Protein AF-A0A2Z6SHU8-F1 (afdb_monomer_lite)

InterPro domains:
  IPR013761 Sterile alpha motif/pointed domain superfamily [G3DSA:1.10.150.50] (12-87)

Radius of gyration: 37.32 Å; chains: 1; bounding box: 118×50×95 Å

Structure (mmCIF, N/CA/C/O backbone):
data_AF-A0A2Z6SHU8-F1
#
_entry.id   AF-A0A2Z6SHU8-F1
#
loop_
_atom_site.group_PDB
_atom_site.id
_atom_site.type_symbol
_atom_site.label_atom_id
_atom_site.label_alt_id
_atom_site.label_comp_id
_atom_site.label_asym_id
_atom_site.label_entity_id
_atom_site.label_seq_id
_atom_site.pdbx_PDB_ins_code
_atom_site.Cartn_x
_atom_site.Cartn_y
_atom_site.Cartn_z
_atom_site.occupancy
_atom_site.B_iso_or_equiv
_atom_site.auth_seq_id
_atom_site.auth_comp_id
_atom_site.auth_asym_id
_atom_site.auth_atom_id
_atom_site.pdbx_PDB_model_num
ATOM 1 N N . MET A 1 1 ? -12.910 5.662 3.546 1.00 36.19 1 MET A N 1
ATOM 2 C CA . MET A 1 1 ? -12.758 4.527 2.612 1.00 36.19 1 MET A CA 1
ATOM 3 C C . MET A 1 1 ? -11.746 4.951 1.569 1.00 36.19 1 MET A C 1
ATOM 5 O O . MET A 1 1 ? -12.052 5.799 0.744 1.00 36.19 1 MET A O 1
ATOM 9 N N . SER A 1 2 ? -10.512 4.484 1.727 1.00 37.41 2 SER A N 1
ATOM 10 C CA . SER A 1 2 ? -9.363 4.847 0.898 1.00 37.41 2 SER A CA 1
ATOM 11 C C . SER A 1 2 ? -9.415 4.115 -0.440 1.00 37.41 2 SER A C 1
ATOM 13 O O . SER A 1 2 ? -9.614 2.905 -0.457 1.00 37.41 2 SER A O 1
ATOM 15 N N . THR A 1 3 ? -9.160 4.815 -1.542 1.00 33.06 3 THR A N 1
ATOM 16 C CA . THR A 1 3 ? -8.805 4.199 -2.829 1.00 33.06 3 THR A CA 1
ATOM 17 C C . THR A 1 3 ? -7.395 4.638 -3.203 1.00 33.06 3 THR A C 1
ATOM 19 O O . THR A 1 3 ? -7.194 5.483 -4.071 1.00 33.06 3 THR A O 1
ATOM 22 N N . SER A 1 4 ? -6.408 4.080 -2.502 1.00 31.94 4 SER A N 1
ATOM 23 C CA . SER A 1 4 ? -5.019 4.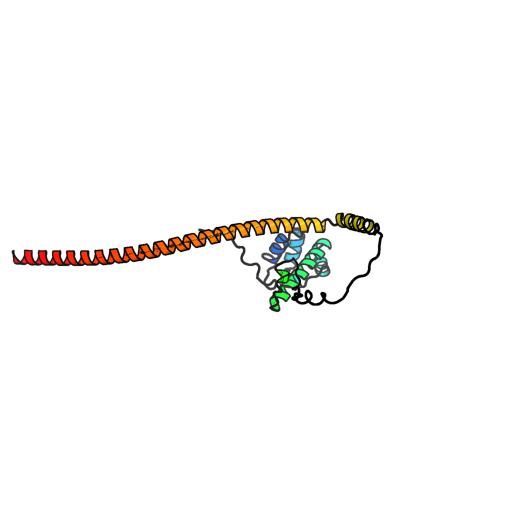083 -2.961 1.00 31.94 4 SER A CA 1
ATOM 24 C C . SER A 1 4 ? -4.845 2.879 -3.878 1.00 31.94 4 SER A C 1
ATOM 26 O O . SER A 1 4 ? -4.519 1.782 -3.430 1.00 31.94 4 SER A O 1
ATOM 28 N N . THR A 1 5 ? -5.135 3.068 -5.162 1.00 36.88 5 THR A N 1
ATOM 29 C CA . THR A 1 5 ? -4.920 2.053 -6.194 1.00 36.88 5 THR A CA 1
ATOM 30 C C . THR A 1 5 ? -3.415 1.909 -6.449 1.00 36.88 5 THR A C 1
ATOM 32 O O . THR A 1 5 ? -2.801 2.695 -7.159 1.00 36.88 5 THR A O 1
ATOM 35 N N . THR A 1 6 ? -2.837 0.895 -5.805 1.00 38.62 6 THR A N 1
ATOM 36 C CA . THR A 1 6 ? -1.894 -0.060 -6.410 1.00 38.62 6 THR A CA 1
ATOM 37 C C . THR A 1 6 ? -0.566 0.486 -6.962 1.00 38.62 6 THR A C 1
ATOM 39 O O . THR A 1 6 ? -0.274 0.366 -8.145 1.00 38.62 6 THR A O 1
ATOM 42 N N . PHE A 1 7 ? 0.338 0.923 -6.078 1.00 32.22 7 PHE A N 1
ATOM 43 C CA . PHE A 1 7 ? 1.789 0.788 -6.313 1.00 32.22 7 PHE A CA 1
ATOM 44 C C . PHE A 1 7 ? 2.287 -0.491 -5.622 1.00 32.22 7 PHE A C 1
ATOM 46 O O . PHE A 1 7 ? 3.056 -0.470 -4.665 1.00 32.22 7 PHE A O 1
ATOM 53 N N . SER A 1 8 ? 1.738 -1.641 -6.003 1.00 38.59 8 SER A N 1
ATOM 54 C CA . SER A 1 8 ? 2.077 -2.930 -5.392 1.00 38.59 8 SER A CA 1
ATOM 55 C C . SER A 1 8 ? 1.966 -4.025 -6.436 1.00 38.59 8 SER A C 1
ATOM 57 O O . SER A 1 8 ? 0.919 -4.640 -6.571 1.00 38.59 8 SER A O 1
ATOM 59 N N . ASN A 1 9 ? 3.038 -4.177 -7.221 1.00 41.22 9 ASN A N 1
ATOM 60 C CA . ASN A 1 9 ? 3.551 -5.444 -7.770 1.00 41.22 9 ASN A CA 1
ATOM 61 C C . ASN A 1 9 ? 4.648 -5.184 -8.823 1.00 41.22 9 ASN A C 1
ATOM 63 O O . ASN A 1 9 ? 4.530 -5.582 -9.974 1.00 41.22 9 ASN A O 1
ATOM 67 N N . ARG A 1 10 ? 5.757 -4.526 -8.449 1.00 43.81 10 ARG A N 1
ATOM 68 C CA . ARG A 1 10 ? 6.964 -4.456 -9.310 1.00 43.81 10 ARG A CA 1
ATOM 69 C C . ARG A 1 10 ? 8.030 -5.508 -8.974 1.00 43.81 10 ARG A C 1
ATOM 71 O O . ARG A 1 10 ? 9.171 -5.375 -9.408 1.00 43.81 10 ARG A O 1
ATOM 78 N N . SER A 1 11 ? 7.687 -6.544 -8.207 1.00 47.16 11 SER A N 1
ATOM 79 C CA . SER A 1 11 ? 8.634 -7.584 -7.776 1.00 47.16 11 SER A CA 1
ATOM 80 C C . SER A 1 11 ? 8.314 -8.986 -8.297 1.00 47.16 11 SER A C 1
ATOM 82 O O . SER A 1 11 ? 8.747 -9.966 -7.694 1.00 47.16 11 SER A O 1
ATOM 84 N N . THR A 1 12 ? 7.569 -9.127 -9.392 1.00 52.19 12 THR A N 1
ATOM 85 C CA . THR A 1 12 ? 7.524 -10.415 -10.089 1.00 52.19 12 THR A CA 1
ATOM 86 C C . THR A 1 12 ? 8.767 -10.506 -10.967 1.00 52.19 12 THR A C 1
ATOM 88 O O . THR A 1 12 ? 9.044 -9.620 -11.776 1.00 52.19 12 THR A O 1
ATOM 91 N N . LEU A 1 13 ? 9.581 -11.541 -10.751 1.00 60.84 13 LEU A N 1
ATOM 92 C CA . LEU A 1 13 ? 10.734 -11.847 -11.598 1.00 60.84 13 LEU A CA 1
ATOM 93 C C . LEU A 1 13 ? 10.288 -11.839 -13.067 1.00 60.84 13 LEU A C 1
ATOM 95 O O . LEU A 1 13 ? 9.235 -12.396 -13.374 1.00 60.84 13 LEU A O 1
ATOM 99 N N . ALA A 1 14 ? 11.100 -11.279 -13.971 1.00 61.56 14 ALA A N 1
ATOM 100 C CA . ALA A 1 14 ? 10.790 -11.230 -15.409 1.00 61.56 14 ALA A CA 1
ATOM 101 C C . ALA A 1 14 ? 10.440 -12.606 -16.015 1.00 61.56 14 ALA A C 1
ATOM 103 O O . ALA A 1 14 ? 9.783 -12.684 -17.046 1.00 61.56 14 ALA A O 1
ATOM 104 N N . LYS A 1 15 ? 10.846 -13.691 -15.340 1.00 65.56 15 LYS A N 1
ATOM 105 C CA . LYS A 1 15 ? 10.507 -15.085 -15.653 1.00 65.56 15 LYS A CA 1
ATOM 106 C C . LYS A 1 15 ? 9.002 -15.379 -15.692 1.00 65.56 15 LYS A C 1
ATOM 108 O O . LYS A 1 15 ? 8.614 -16.335 -16.344 1.00 65.56 15 LYS A O 1
ATOM 113 N N . ASN A 1 16 ? 8.174 -14.585 -15.013 1.00 75.06 16 ASN A N 1
ATOM 114 C CA . ASN A 1 16 ? 6.731 -14.827 -14.903 1.00 75.06 16 ASN A CA 1
ATOM 115 C C . ASN A 1 16 ? 5.897 -13.816 -15.702 1.00 75.06 16 ASN A C 1
ATOM 117 O O . ASN A 1 16 ? 4.696 -13.703 -15.473 1.00 75.06 16 ASN A O 1
ATOM 121 N N . TRP A 1 17 ? 6.534 -13.014 -16.554 1.00 83.25 17 TRP A N 1
ATOM 122 C CA . TRP A 1 17 ? 5.847 -11.970 -17.304 1.00 83.25 17 TRP A CA 1
ATOM 123 C C . TRP A 1 17 ? 5.254 -12.539 -18.583 1.00 83.25 17 TRP A C 1
ATOM 125 O O . TRP A 1 17 ? 5.970 -13.113 -19.403 1.00 83.25 17 TRP A O 1
ATOM 135 N N . ASP A 1 18 ? 3.958 -12.329 -18.760 1.00 84.75 18 ASP A N 1
ATOM 136 C CA . ASP A 1 18 ? 3.253 -12.570 -20.007 1.00 84.75 18 ASP A CA 1
ATOM 137 C C . ASP A 1 18 ? 3.549 -11.467 -21.046 1.00 84.75 18 ASP A C 1
ATOM 139 O O . ASP A 1 18 ? 3.934 -10.339 -20.722 1.00 84.75 18 ASP A O 1
ATOM 143 N N . THR A 1 19 ? 3.384 -11.799 -22.327 1.00 83.19 19 THR A N 1
ATOM 144 C CA . THR A 1 19 ? 3.650 -10.869 -23.434 1.00 83.19 19 THR A CA 1
ATOM 145 C C . THR A 1 19 ? 2.706 -9.668 -23.420 1.00 83.19 19 THR A C 1
ATOM 147 O O . THR A 1 19 ? 3.147 -8.532 -23.594 1.00 83.19 19 THR A O 1
ATOM 150 N N . ASP A 1 20 ? 1.409 -9.911 -23.233 1.00 76.75 20 ASP A N 1
ATOM 151 C CA . ASP A 1 20 ? 0.358 -8.944 -23.549 1.00 76.75 20 ASP A CA 1
ATOM 152 C C . ASP A 1 20 ? 0.051 -7.968 -22.408 1.00 76.75 20 ASP A C 1
ATOM 154 O O . ASP A 1 20 ? -0.151 -6.780 -22.679 1.00 76.75 20 ASP A O 1
ATOM 158 N N . GLU A 1 21 ? 0.021 -8.437 -21.156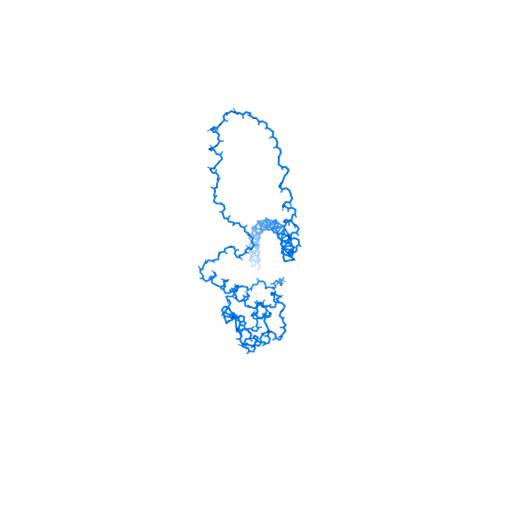 1.00 79.44 21 GLU A N 1
ATOM 159 C CA . GLU A 1 21 ? -0.365 -7.613 -20.007 1.00 79.44 21 GLU A CA 1
ATOM 160 C C . GLU A 1 21 ? 0.834 -7.012 -19.274 1.00 79.44 21 GLU A C 1
ATOM 162 O O . GLU A 1 21 ? 0.786 -5.845 -18.893 1.00 79.44 21 GLU A O 1
ATOM 167 N N . THR A 1 22 ? 1.925 -7.749 -19.067 1.00 85.06 22 THR A N 1
ATOM 168 C CA . THR A 1 22 ? 3.036 -7.251 -18.235 1.00 85.06 22 THR A CA 1
ATOM 169 C C . THR A 1 22 ? 4.198 -6.706 -19.051 1.00 85.06 22 THR A C 1
ATOM 171 O O . THR A 1 22 ? 4.613 -5.568 -18.815 1.00 85.06 22 THR A O 1
ATOM 174 N N . LEU A 1 23 ? 4.704 -7.452 -20.041 1.00 88.69 23 LEU A N 1
ATOM 175 C CA . LEU A 1 23 ? 5.866 -7.013 -20.820 1.00 88.69 23 LEU A CA 1
ATOM 176 C C . LEU A 1 23 ? 5.561 -5.759 -21.652 1.00 88.69 23 LEU A C 1
ATOM 178 O O . LEU A 1 23 ? 6.321 -4.792 -21.602 1.00 88.69 23 LEU A O 1
ATOM 182 N N . ILE A 1 24 ? 4.455 -5.745 -22.403 1.00 90.25 24 ILE A N 1
ATOM 183 C CA . ILE A 1 24 ? 4.100 -4.589 -23.241 1.00 90.25 24 ILE A CA 1
ATOM 184 C C . ILE A 1 24 ? 3.813 -3.349 -22.393 1.00 90.25 24 ILE A C 1
ATOM 186 O O . ILE A 1 24 ? 4.299 -2.271 -22.734 1.00 90.25 24 ILE A O 1
ATOM 190 N N . ASN A 1 25 ? 3.084 -3.484 -21.281 1.00 88.12 25 ASN A N 1
ATOM 191 C CA . ASN A 1 25 ? 2.818 -2.348 -20.395 1.00 88.12 25 ASN A CA 1
ATOM 192 C C . ASN A 1 25 ? 4.118 -1.795 -19.794 1.00 88.12 25 ASN A C 1
ATOM 194 O O . ASN A 1 25 ? 4.342 -0.589 -19.844 1.00 88.12 25 ASN A O 1
ATOM 198 N N . PHE A 1 26 ? 5.036 -2.666 -19.360 1.00 87.25 26 PHE A N 1
ATOM 199 C CA . PHE A 1 26 ? 6.363 -2.247 -18.907 1.00 87.25 26 PHE A CA 1
ATOM 200 C C . PHE A 1 26 ? 7.132 -1.462 -19.983 1.00 87.25 26 PHE A C 1
ATOM 202 O O . PHE A 1 26 ? 7.716 -0.420 -19.693 1.00 87.25 26 PHE A O 1
ATOM 209 N N . LEU A 1 27 ? 7.127 -1.931 -21.234 1.00 88.81 27 LEU A N 1
ATOM 210 C CA . LEU A 1 27 ? 7.818 -1.248 -22.333 1.00 88.81 27 LEU A CA 1
ATOM 211 C C . LEU A 1 27 ? 7.166 0.094 -22.705 1.00 88.81 27 LEU A C 1
ATOM 213 O O . LEU A 1 27 ? 7.883 1.022 -23.085 1.00 88.81 27 LEU A O 1
ATOM 217 N N . ARG A 1 28 ? 5.837 0.219 -22.574 1.00 88.06 28 ARG A N 1
ATOM 218 C CA . ARG A 1 28 ? 5.118 1.494 -22.741 1.00 88.06 28 ARG A CA 1
ATOM 219 C C . ARG A 1 28 ? 5.494 2.492 -21.649 1.00 88.06 28 ARG A C 1
ATOM 221 O O . ARG A 1 28 ? 5.805 3.634 -21.974 1.00 88.06 28 ARG A O 1
ATOM 228 N N . ASP A 1 29 ? 5.560 2.045 -20.396 1.00 85.19 29 ASP A N 1
ATOM 229 C CA . ASP A 1 29 ? 5.936 2.885 -19.250 1.00 85.19 29 ASP A CA 1
ATOM 230 C C . ASP A 1 29 ? 7.368 3.432 -19.359 1.00 85.19 29 ASP A C 1
ATOM 232 O O . ASP A 1 29 ? 7.657 4.530 -18.887 1.00 85.19 29 ASP A O 1
ATOM 236 N N . LEU A 1 30 ? 8.275 2.690 -20.007 1.00 80.62 30 LEU A N 1
ATOM 237 C CA . LEU A 1 30 ? 9.645 3.145 -20.273 1.00 80.62 30 LEU A CA 1
ATOM 238 C C . LEU A 1 30 ? 9.742 4.231 -21.356 1.00 80.62 30 LEU A C 1
ATOM 240 O O . LEU A 1 30 ? 10.815 4.805 -21.537 1.00 80.62 30 LEU A O 1
ATOM 244 N N . ASN A 1 31 ? 8.660 4.492 -22.096 1.00 81.69 31 ASN A N 1
ATOM 245 C CA . ASN A 1 31 ? 8.572 5.519 -23.133 1.00 81.69 31 ASN A CA 1
ATOM 246 C C . ASN A 1 31 ? 9.733 5.490 -24.154 1.00 81.69 31 ASN A C 1
ATOM 248 O O . ASN A 1 31 ? 10.282 6.514 -24.558 1.00 81.69 31 ASN A O 1
ATOM 252 N N . ILE A 1 32 ? 10.127 4.292 -24.598 1.00 84.56 32 ILE A N 1
ATOM 253 C CA . ILE A 1 32 ? 11.271 4.078 -25.505 1.00 84.56 32 ILE A CA 1
ATOM 254 C C . ILE A 1 32 ? 10.978 4.408 -26.986 1.00 84.56 32 ILE A C 1
ATOM 256 O O . ILE A 1 32 ? 11.781 4.079 -27.865 1.00 84.56 32 ILE A O 1
ATOM 260 N N . ASN A 1 33 ? 9.881 5.116 -27.279 1.00 87.00 33 ASN A N 1
ATOM 261 C CA . ASN A 1 33 ? 9.405 5.460 -28.626 1.00 87.00 33 ASN A CA 1
ATOM 262 C C . ASN A 1 33 ? 9.310 4.229 -29.544 1.00 87.00 33 ASN A C 1
ATOM 264 O O . ASN A 1 33 ? 9.965 4.189 -30.589 1.00 87.00 33 ASN A O 1
ATOM 268 N N . LEU A 1 34 ? 8.562 3.219 -29.098 1.00 89.69 34 LEU A N 1
ATOM 269 C CA . LEU A 1 34 ? 8.097 2.111 -29.934 1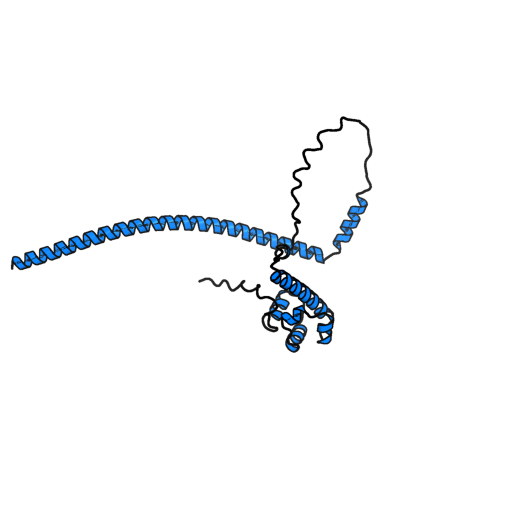.00 89.69 34 LEU A CA 1
ATOM 270 C C . LEU A 1 34 ? 6.694 2.432 -30.435 1.00 89.69 34 LEU A C 1
ATOM 272 O O . LEU A 1 34 ? 5.898 3.015 -29.692 1.00 89.69 34 LEU A O 1
ATOM 276 N N . ASP A 1 35 ? 6.406 2.061 -31.675 1.00 91.06 35 ASP A N 1
ATOM 277 C CA . ASP A 1 35 ? 5.070 2.210 -32.239 1.00 91.06 35 ASP A CA 1
ATOM 278 C C . ASP A 1 35 ? 4.210 0.953 -32.016 1.00 91.06 35 ASP A C 1
ATOM 280 O O . ASP A 1 35 ? 4.639 -0.054 -31.447 1.00 91.06 35 ASP A O 1
ATOM 284 N N . GLU A 1 36 ? 2.941 1.021 -32.417 1.00 92.31 36 GLU A N 1
ATOM 285 C CA . GLU A 1 36 ? 2.022 -0.107 -32.254 1.00 92.31 36 GLU A CA 1
ATOM 286 C C . GLU A 1 36 ? 2.414 -1.310 -33.123 1.00 92.31 36 GLU A C 1
ATOM 288 O O . GLU A 1 36 ? 2.154 -2.452 -32.745 1.00 92.31 36 GLU A O 1
ATOM 293 N N . ASP A 1 37 ? 3.050 -1.082 -34.272 1.00 93.25 37 ASP A N 1
ATOM 294 C CA . ASP A 1 37 ? 3.466 -2.163 -35.162 1.00 93.25 37 ASP A CA 1
ATOM 295 C C . ASP A 1 37 ? 4.658 -2.932 -34.573 1.00 93.25 37 ASP A C 1
ATOM 297 O O . ASP A 1 37 ? 4.676 -4.165 -34.635 1.00 93.25 37 ASP A O 1
ATOM 301 N N . ASP A 1 38 ? 5.579 -2.243 -33.893 1.00 94.00 38 ASP A N 1
ATOM 302 C CA . ASP A 1 38 ? 6.641 -2.863 -33.097 1.00 94.00 38 ASP A CA 1
ATOM 303 C C . ASP A 1 38 ? 6.051 -3.786 -32.013 1.00 94.00 38 ASP A C 1
ATOM 305 O O . ASP A 1 38 ? 6.494 -4.928 -31.848 1.00 94.00 38 ASP A O 1
ATOM 309 N N . PHE A 1 39 ? 5.009 -3.339 -31.299 1.00 93.38 39 PHE A N 1
ATOM 310 C CA . PHE A 1 39 ? 4.335 -4.172 -30.297 1.00 93.38 39 PHE A CA 1
ATOM 311 C C . PHE A 1 39 ? 3.594 -5.360 -30.920 1.00 93.38 39 PHE A C 1
ATOM 313 O O . PHE A 1 39 ? 3.613 -6.451 -30.346 1.00 93.38 39 PHE A O 1
ATOM 320 N N . LYS A 1 40 ? 2.987 -5.205 -32.105 1.00 93.69 40 LYS A N 1
ATOM 321 C CA . LYS A 1 40 ? 2.356 -6.327 -32.823 1.00 93.69 40 LYS A CA 1
ATOM 322 C C . LYS A 1 40 ? 3.353 -7.432 -33.156 1.00 93.69 40 LYS A C 1
ATOM 324 O O . LYS A 1 40 ? 2.976 -8.599 -33.081 1.00 93.69 40 LYS A O 1
ATOM 329 N N . ILE A 1 41 ? 4.603 -7.095 -33.487 1.00 94.44 41 ILE A N 1
ATOM 330 C CA . ILE A 1 41 ? 5.658 -8.094 -33.731 1.00 94.44 41 ILE A CA 1
ATOM 331 C C . ILE A 1 41 ? 5.906 -8.919 -32.462 1.00 94.44 41 ILE A C 1
ATOM 333 O O . ILE A 1 41 ? 5.909 -10.147 -32.527 1.00 94.44 41 ILE A O 1
ATOM 337 N N . LEU A 1 42 ? 6.012 -8.268 -31.298 1.00 93.56 42 LEU A N 1
ATOM 338 C CA . LEU A 1 42 ? 6.210 -8.965 -30.020 1.00 93.56 42 LEU A CA 1
ATOM 339 C C . LEU A 1 42 ? 5.052 -9.916 -29.684 1.00 93.56 42 LEU A C 1
ATOM 341 O O . LEU A 1 42 ? 5.291 -11.043 -29.248 1.00 93.56 42 LEU A O 1
ATOM 345 N N . ARG A 1 43 ? 3.805 -9.490 -29.934 1.00 94.06 43 ARG A N 1
ATOM 346 C CA . ARG A 1 43 ? 2.608 -10.330 -29.741 1.00 94.06 43 ARG A CA 1
ATOM 347 C C . ARG A 1 43 ? 2.564 -11.501 -30.716 1.00 94.06 43 ARG A C 1
ATOM 349 O O . ARG A 1 43 ? 2.240 -12.621 -30.327 1.00 94.06 43 ARG A O 1
ATOM 356 N N . LYS A 1 44 ? 2.899 -11.250 -31.984 1.00 94.69 44 LYS A N 1
ATOM 357 C CA . LYS A 1 44 ? 2.891 -12.257 -33.050 1.00 94.69 44 LYS A CA 1
ATOM 358 C C . LYS A 1 44 ? 3.874 -13.389 -32.759 1.00 94.69 44 LYS A C 1
ATOM 360 O O . LYS A 1 44 ? 3.498 -14.552 -32.869 1.00 94.69 44 LYS A O 1
ATOM 365 N N . GLU A 1 45 ? 5.088 -13.042 -32.341 1.00 93.75 45 GLU A N 1
ATOM 366 C CA . GLU A 1 45 ? 6.123 -14.011 -31.968 1.00 93.75 45 GLU A CA 1
ATOM 367 C C . GLU A 1 45 ? 5.952 -14.550 -30.534 1.00 93.75 45 GLU A C 1
ATOM 369 O O . GLU A 1 45 ? 6.740 -15.385 -30.095 1.00 93.75 45 GLU A O 1
ATOM 374 N N . LYS A 1 46 ? 4.911 -14.106 -29.807 1.00 92.81 46 LYS A N 1
ATOM 375 C CA . LYS A 1 46 ? 4.594 -14.496 -28.420 1.00 92.81 46 LYS A CA 1
ATOM 376 C C . LYS A 1 46 ? 5.808 -14.398 -27.491 1.00 92.81 46 LYS A C 1
ATOM 378 O O . LYS A 1 46 ? 6.121 -15.324 -26.745 1.00 92.81 46 LYS A O 1
ATOM 383 N N . ILE A 1 47 ? 6.514 -13.271 -27.571 1.00 92.38 47 ILE A N 1
ATOM 384 C CA . ILE A 1 47 ? 7.723 -13.030 -26.780 1.00 92.38 47 ILE A CA 1
ATOM 385 C C . ILE A 1 47 ? 7.305 -12.709 -25.346 1.00 92.38 47 ILE A C 1
ATOM 387 O O . ILE A 1 47 ? 6.819 -11.616 -25.063 1.00 92.38 47 ILE A O 1
ATOM 391 N N . ASP A 1 48 ? 7.442 -13.668 -24.437 1.00 90.00 48 ASP A N 1
ATOM 392 C CA . ASP A 1 48 ? 7.231 -13.458 -23.001 1.00 90.00 48 ASP A CA 1
ATOM 393 C C . ASP A 1 48 ? 8.449 -12.767 -22.349 1.00 90.00 48 ASP A C 1
ATOM 395 O O . ASP A 1 48 ? 9.488 -12.563 -22.988 1.00 90.00 48 ASP A O 1
ATOM 399 N N . GLY A 1 49 ? 8.348 -12.369 -21.075 1.00 87.25 49 GLY A N 1
ATOM 400 C CA . GLY A 1 49 ? 9.453 -11.662 -20.412 1.00 87.25 49 GLY A CA 1
ATOM 401 C C . GLY A 1 49 ? 10.708 -12.514 -20.196 1.00 87.25 49 GLY A C 1
ATOM 402 O O . GLY A 1 49 ? 11.814 -11.966 -20.101 1.00 87.25 49 GLY A O 1
ATOM 403 N N . GLN A 1 50 ? 10.574 -13.843 -20.175 1.00 85.44 50 GLN A N 1
ATOM 404 C CA . GLN A 1 50 ? 11.713 -14.749 -20.084 1.00 85.44 50 GLN A CA 1
ATOM 405 C C . GLN A 1 50 ? 12.472 -14.785 -21.414 1.00 85.44 50 GLN A C 1
ATOM 407 O O . GLN A 1 50 ? 13.678 -14.522 -21.434 1.00 85.44 50 GLN A O 1
ATOM 412 N N . ILE A 1 51 ? 11.767 -15.037 -22.520 1.00 90.00 51 ILE A N 1
ATOM 413 C CA . ILE A 1 51 ? 12.304 -15.035 -23.883 1.00 90.00 51 ILE A CA 1
ATOM 414 C C . ILE A 1 51 ? 12.910 -13.669 -24.186 1.00 90.00 51 ILE A C 1
ATOM 416 O O . ILE A 1 51 ? 14.046 -13.600 -24.659 1.00 90.00 51 ILE A O 1
ATOM 420 N N . PHE A 1 52 ? 12.203 -12.587 -23.840 1.00 92.12 52 PHE A N 1
ATOM 421 C CA . PHE A 1 52 ? 12.658 -11.212 -24.032 1.00 92.12 52 PHE A CA 1
ATOM 422 C C . PHE A 1 52 ? 14.058 -10.977 -23.453 1.00 92.12 52 PHE A C 1
ATOM 424 O O . PHE A 1 52 ? 14.898 -10.368 -24.111 1.00 92.12 52 PHE A O 1
ATOM 431 N N . SER A 1 53 ? 14.349 -11.513 -22.263 1.00 88.56 53 SER A N 1
ATOM 432 C CA . SER A 1 53 ? 15.656 -11.352 -21.610 1.00 88.56 53 SER A CA 1
ATOM 433 C C . SER A 1 53 ? 16.829 -11.988 -22.383 1.00 88.56 53 SER A C 1
ATOM 435 O O . SER A 1 53 ? 17.977 -11.558 -22.237 1.00 88.56 53 SER A O 1
ATOM 437 N N . ASP A 1 54 ? 16.549 -12.974 -23.240 1.00 89.12 54 ASP A N 1
ATOM 438 C CA . ASP A 1 54 ? 17.520 -13.683 -24.083 1.00 89.12 54 ASP A CA 1
ATOM 439 C C . ASP A 1 54 ? 17.478 -13.250 -25.562 1.00 89.12 54 ASP A C 1
ATOM 441 O O . ASP A 1 54 ? 18.176 -13.821 -26.421 1.00 89.12 54 ASP A O 1
ATOM 445 N N . MET A 1 55 ? 16.670 -12.236 -25.880 1.00 92.38 55 MET A N 1
ATOM 446 C CA . MET A 1 55 ? 16.622 -11.642 -27.209 1.00 92.38 55 MET A CA 1
ATOM 447 C C . MET A 1 55 ? 17.840 -10.758 -27.477 1.00 92.38 55 MET A C 1
ATOM 449 O O . MET A 1 55 ? 18.450 -10.175 -26.582 1.00 92.38 55 MET A O 1
ATOM 453 N N . THR A 1 56 ? 18.203 -10.673 -28.754 1.00 94.75 56 THR A N 1
ATOM 454 C CA . THR A 1 56 ? 19.277 -9.812 -29.256 1.00 94.75 56 THR A CA 1
ATOM 455 C C . THR A 1 56 ? 18.752 -8.974 -30.408 1.00 94.75 56 THR A C 1
ATOM 457 O O . THR A 1 56 ? 17.750 -9.339 -31.028 1.00 94.75 56 THR A O 1
ATOM 460 N N . GLU A 1 57 ? 19.446 -7.886 -30.743 1.00 95.31 57 GLU A N 1
ATOM 461 C CA . GLU A 1 57 ? 19.068 -7.002 -31.859 1.00 95.31 57 GLU A CA 1
ATOM 462 C C . GLU A 1 57 ? 18.835 -7.807 -33.150 1.00 95.31 57 GLU A C 1
ATOM 464 O O . GLU A 1 57 ? 17.826 -7.644 -33.830 1.00 95.31 57 GLU A O 1
ATOM 469 N N . LYS A 1 58 ? 19.722 -8.771 -33.433 1.00 96.00 58 LYS A N 1
ATOM 470 C CA . LYS A 1 58 ? 19.635 -9.633 -34.620 1.00 96.00 58 LYS A CA 1
ATOM 471 C C . LYS A 1 58 ? 18.386 -10.514 -34.643 1.00 96.00 58 LYS A C 1
ATOM 473 O O . LYS A 1 58 ? 17.858 -10.764 -35.722 1.00 96.00 58 LYS A O 1
ATOM 478 N N . LYS A 1 59 ? 17.939 -11.014 -33.485 1.00 95.81 59 LYS A N 1
ATOM 479 C CA . LYS A 1 59 ? 16.718 -11.830 -33.400 1.00 95.81 59 LYS A CA 1
ATOM 480 C C . LYS A 1 59 ? 15.490 -10.961 -33.664 1.00 95.81 59 LYS A C 1
ATOM 482 O O . LYS A 1 59 ? 14.740 -11.279 -34.571 1.00 95.81 59 LYS A O 1
ATOM 487 N N . PHE A 1 60 ? 15.391 -9.804 -33.007 1.00 95.94 60 PHE A N 1
ATOM 488 C CA . PHE A 1 60 ? 14.309 -8.848 -33.268 1.00 95.94 60 PHE A CA 1
ATOM 489 C C . PHE A 1 60 ? 14.239 -8.436 -34.744 1.00 95.94 60 PHE A C 1
ATOM 491 O O . PHE A 1 60 ? 13.160 -8.379 -35.327 1.00 95.94 60 PHE A O 1
ATOM 498 N N . MET A 1 61 ? 15.388 -8.205 -35.382 1.00 95.50 61 MET A N 1
ATOM 499 C CA . MET A 1 61 ? 15.426 -7.907 -36.815 1.00 95.50 61 MET A CA 1
ATOM 500 C C . MET A 1 61 ? 14.941 -9.067 -37.688 1.00 95.50 61 MET A C 1
ATOM 502 O O . MET A 1 61 ? 14.252 -8.837 -38.680 1.00 95.50 61 MET A O 1
ATOM 506 N N . LYS A 1 62 ? 15.284 -10.310 -37.331 1.00 95.56 62 LYS A N 1
ATOM 507 C CA . LYS A 1 62 ? 14.801 -11.506 -38.035 1.00 95.56 62 LYS A CA 1
ATOM 508 C C . LYS A 1 62 ? 13.277 -11.625 -37.959 1.00 95.56 62 LYS A C 1
ATOM 510 O O . LYS A 1 62 ? 12.661 -12.060 -38.928 1.00 95.56 62 LYS A O 1
ATOM 515 N N . ASP A 1 63 ? 12.699 -11.168 -36.856 1.00 93.69 63 ASP A N 1
ATOM 516 C CA . ASP A 1 63 ? 11.256 -11.167 -36.610 1.00 93.69 63 ASP A CA 1
ATOM 517 C C . ASP A 1 63 ? 10.531 -10.007 -37.331 1.00 93.69 63 ASP A C 1
ATOM 519 O O . ASP A 1 63 ? 9.312 -9.864 -37.247 1.00 93.69 63 ASP A O 1
ATOM 523 N N . GLY A 1 64 ? 11.270 -9.188 -38.092 1.00 93.12 64 GLY A N 1
ATOM 524 C CA . GLY A 1 64 ? 10.737 -8.097 -38.911 1.00 93.12 64 GLY A CA 1
ATOM 525 C C . GLY A 1 64 ? 10.841 -6.714 -38.270 1.00 93.12 64 GLY A C 1
ATOM 526 O O . GLY A 1 64 ? 10.325 -5.746 -38.828 1.00 93.12 64 GLY A O 1
ATOM 527 N N . MET A 1 65 ? 11.514 -6.592 -37.123 1.00 94.88 65 MET A N 1
ATOM 528 C CA . MET A 1 65 ? 11.685 -5.311 -36.445 1.00 94.88 65 MET A CA 1
ATOM 529 C C . MET A 1 65 ? 12.775 -4.460 -37.109 1.00 94.88 65 MET A C 1
ATOM 531 O O . MET A 1 65 ? 13.826 -4.952 -37.529 1.00 94.88 65 MET A O 1
ATOM 535 N N . LYS A 1 66 ? 12.555 -3.145 -37.182 1.00 95.19 66 LYS A N 1
ATOM 536 C CA . LYS A 1 66 ? 13.575 -2.216 -37.685 1.00 95.19 66 LYS A CA 1
ATOM 537 C C . LYS A 1 66 ? 14.749 -2.128 -36.708 1.00 95.19 66 LYS A C 1
ATOM 539 O O . LYS A 1 66 ? 14.585 -2.270 -35.498 1.00 95.19 66 LYS A O 1
ATOM 544 N N . GLN A 1 67 ? 15.930 -1.807 -37.234 1.00 94.44 67 GLN A N 1
ATOM 545 C CA . GLN A 1 67 ? 17.173 -1.751 -36.457 1.00 94.44 67 GLN A CA 1
ATOM 546 C C . GLN A 1 67 ? 17.081 -0.830 -35.222 1.00 94.44 67 GLN A C 1
ATOM 548 O O . GLN A 1 67 ? 17.543 -1.186 -34.142 1.00 94.44 67 GLN A O 1
ATOM 553 N N . GLY A 1 68 ? 16.451 0.343 -35.355 1.00 93.81 68 GLY A N 1
ATOM 554 C CA . GLY A 1 68 ? 16.295 1.302 -34.254 1.00 93.81 68 GLY A CA 1
ATOM 555 C C . GLY A 1 68 ? 15.522 0.731 -33.054 1.00 93.81 68 GLY A C 1
ATOM 556 O O . GLY A 1 68 ? 16.095 0.644 -31.964 1.00 93.81 68 GLY A O 1
ATOM 557 N N . PRO A 1 69 ? 14.249 0.326 -33.232 1.00 94.62 69 PRO A N 1
ATOM 558 C CA . PRO A 1 69 ? 13.470 -0.384 -32.215 1.00 94.62 69 PRO A CA 1
ATOM 559 C C . PRO A 1 69 ? 14.185 -1.620 -31.647 1.00 94.62 69 PRO A C 1
ATOM 561 O O . PRO A 1 69 ? 14.299 -1.754 -30.427 1.00 94.62 69 PRO A O 1
ATOM 564 N N . ALA A 1 70 ? 14.771 -2.455 -32.512 1.00 95.94 70 ALA A N 1
ATOM 565 C CA . ALA A 1 70 ? 15.484 -3.670 -32.113 1.00 95.94 70 ALA A CA 1
ATOM 566 C C . ALA A 1 70 ? 16.666 -3.385 -31.166 1.00 95.94 70 ALA A C 1
ATOM 568 O O . ALA A 1 70 ? 16.828 -4.054 -30.143 1.00 95.94 70 ALA A O 1
ATOM 569 N N . MET A 1 71 ? 17.467 -2.358 -31.462 1.00 94.25 71 MET A N 1
ATOM 570 C CA . MET A 1 71 ? 18.610 -1.969 -30.632 1.00 94.25 71 MET A CA 1
ATOM 571 C C . MET A 1 71 ? 18.170 -1.411 -29.270 1.00 94.25 71 MET A C 1
ATOM 573 O O . MET A 1 71 ? 18.825 -1.651 -28.252 1.00 94.25 71 MET A O 1
ATOM 577 N N . LYS A 1 72 ? 17.050 -0.677 -29.216 1.00 94.06 72 LYS A N 1
ATOM 578 C CA . LYS A 1 72 ? 16.482 -0.191 -27.947 1.00 94.06 72 LYS A CA 1
ATOM 579 C C . LYS A 1 72 ? 15.972 -1.342 -27.085 1.00 94.06 72 LYS A C 1
ATOM 581 O O . LYS A 1 72 ? 16.286 -1.379 -25.895 1.00 94.06 72 LYS A O 1
ATOM 586 N N . LEU A 1 73 ? 15.237 -2.284 -27.676 1.00 94.25 73 LEU A N 1
ATOM 587 C CA . LEU A 1 73 ? 14.733 -3.459 -26.966 1.00 94.25 73 LEU A CA 1
ATOM 588 C C . LEU A 1 73 ? 15.865 -4.336 -26.434 1.00 94.25 73 LEU A C 1
ATOM 590 O O . LEU A 1 73 ? 15.805 -4.755 -25.282 1.00 94.25 73 LEU A O 1
ATOM 594 N N . GLU A 1 74 ? 16.932 -4.549 -27.210 1.00 94.25 74 GLU A N 1
ATOM 595 C CA . GLU A 1 74 ? 18.091 -5.312 -26.735 1.00 94.25 74 GLU A CA 1
ATOM 596 C C . GLU A 1 74 ? 18.737 -4.668 -25.496 1.00 94.25 74 GLU A C 1
ATOM 598 O O . GLU A 1 74 ? 19.097 -5.367 -24.543 1.00 94.25 74 GLU A O 1
ATOM 603 N N . LYS A 1 75 ? 18.865 -3.334 -25.469 1.00 91.06 75 LYS A N 1
ATOM 604 C CA . LYS A 1 75 ? 19.377 -2.628 -24.283 1.00 91.06 75 LYS A CA 1
ATOM 605 C C . LYS A 1 75 ? 18.506 -2.904 -23.057 1.00 91.06 75 LYS A C 1
ATOM 607 O O . LYS A 1 75 ? 19.047 -3.209 -21.995 1.00 91.06 75 LYS A O 1
ATOM 612 N N . GLN A 1 76 ? 17.182 -2.860 -23.211 1.00 88.75 76 GLN A N 1
ATOM 613 C CA . GLN A 1 76 ? 16.256 -3.148 -22.112 1.00 88.75 76 GLN A CA 1
ATOM 614 C C . GLN A 1 76 ? 16.309 -4.614 -21.672 1.00 88.75 76 GLN A C 1
ATOM 616 O O . GLN A 1 76 ? 16.357 -4.885 -20.473 1.00 88.75 76 GLN A O 1
ATOM 621 N N . ALA A 1 77 ? 16.394 -5.558 -22.611 1.00 90.06 77 ALA A N 1
ATOM 622 C CA . ALA A 1 77 ? 16.554 -6.981 -22.316 1.00 90.06 77 ALA A CA 1
ATOM 623 C C . ALA A 1 77 ? 17.814 -7.255 -21.479 1.00 90.06 77 ALA A C 1
ATOM 625 O O . ALA A 1 77 ? 17.756 -7.968 -20.474 1.00 90.06 77 ALA A O 1
ATOM 626 N N . LYS A 1 78 ? 18.944 -6.626 -21.836 1.00 89.25 78 LYS A N 1
ATOM 627 C CA . LYS A 1 78 ? 20.207 -6.725 -21.084 1.00 89.25 78 LYS A CA 1
ATOM 628 C C . LYS A 1 78 ? 20.072 -6.184 -19.658 1.00 89.25 78 LYS A C 1
ATOM 630 O O . LYS A 1 78 ? 20.496 -6.858 -18.720 1.00 89.25 78 LYS A O 1
ATOM 635 N N . ILE A 1 79 ? 19.454 -5.013 -19.485 1.00 85.00 79 ILE A N 1
ATOM 636 C CA . ILE A 1 79 ? 19.215 -4.409 -18.161 1.00 85.00 79 ILE A CA 1
ATOM 637 C C . ILE A 1 79 ? 18.317 -5.314 -17.309 1.00 85.00 79 ILE A C 1
ATOM 639 O O . ILE A 1 79 ? 18.625 -5.590 -16.147 1.00 85.00 79 ILE A O 1
ATOM 643 N N . LEU A 1 80 ? 17.227 -5.818 -17.891 1.00 83.56 80 LEU A N 1
ATOM 644 C CA . LEU A 1 80 ? 16.281 -6.698 -17.210 1.00 83.56 80 LEU A CA 1
ATOM 645 C C . LEU A 1 80 ? 16.949 -8.003 -16.757 1.00 83.56 80 LEU A C 1
ATOM 647 O O . LEU A 1 80 ? 16.756 -8.438 -15.622 1.00 83.56 80 LEU A O 1
ATOM 651 N N . LYS A 1 81 ? 17.779 -8.594 -17.623 1.00 83.88 81 LYS A N 1
ATOM 652 C CA . LYS A 1 81 ? 18.543 -9.815 -17.346 1.00 83.88 81 LYS A CA 1
ATOM 653 C C . LYS A 1 81 ? 19.574 -9.637 -16.236 1.00 83.88 81 LYS A C 1
ATOM 655 O O . LYS A 1 81 ? 19.775 -10.546 -15.432 1.00 83.88 81 LYS A O 1
ATOM 660 N N . GLU A 1 82 ? 20.231 -8.485 -16.175 1.00 80.88 82 GLU A N 1
ATOM 661 C CA . GLU A 1 82 ? 21.167 -8.197 -15.088 1.00 80.88 82 GLU A CA 1
ATOM 662 C C . GLU A 1 82 ? 20.423 -8.033 -13.756 1.00 80.88 82 GLU A C 1
ATOM 664 O O . GLU A 1 82 ? 20.810 -8.612 -12.737 1.00 80.88 82 GLU A O 1
ATOM 669 N N . ARG A 1 83 ? 19.276 -7.343 -13.781 1.00 72.69 83 ARG A N 1
ATOM 670 C CA . ARG A 1 83 ? 18.437 -7.122 -12.598 1.00 72.69 83 ARG A CA 1
ATOM 671 C C . ARG A 1 83 ? 17.886 -8.422 -12.006 1.00 72.69 83 ARG A C 1
ATOM 673 O O . ARG A 1 83 ? 17.862 -8.575 -10.784 1.00 72.69 83 ARG A O 1
ATOM 680 N N . THR A 1 84 ? 17.467 -9.372 -12.842 1.00 71.50 84 THR A N 1
ATOM 681 C CA . THR A 1 84 ? 16.980 -10.679 -12.368 1.00 71.50 84 THR A CA 1
ATOM 682 C C . THR A 1 84 ? 18.103 -11.534 -11.778 1.00 71.50 84 THR A C 1
ATOM 684 O O . THR A 1 84 ? 17.920 -12.122 -10.713 1.00 71.50 84 THR A O 1
ATOM 687 N N . ARG A 1 85 ? 19.299 -11.531 -12.382 1.00 68.38 85 ARG A N 1
ATOM 688 C CA . ARG A 1 85 ? 20.482 -12.237 -11.849 1.00 68.38 85 ARG A CA 1
ATOM 689 C C . ARG A 1 85 ? 20.955 -11.694 -10.500 1.00 68.38 85 ARG A C 1
ATOM 691 O O . ARG A 1 85 ? 21.394 -12.480 -9.660 1.00 68.38 85 ARG A O 1
ATOM 698 N N . ALA A 1 86 ? 20.890 -10.379 -10.294 1.00 60.78 86 ALA A N 1
ATOM 699 C CA . ALA A 1 86 ? 21.221 -9.758 -9.011 1.00 60.78 86 ALA A CA 1
ATOM 700 C C . ALA A 1 86 ? 20.238 -10.195 -7.907 1.00 60.78 86 ALA A C 1
ATOM 702 O O . ALA A 1 86 ? 20.657 -10.580 -6.814 1.00 60.78 86 ALA A O 1
ATOM 703 N N . CYS A 1 87 ? 18.939 -10.235 -8.229 1.00 55.22 87 CYS A N 1
ATOM 704 C CA . CYS A 1 87 ? 17.886 -10.688 -7.318 1.00 55.22 87 CYS A CA 1
ATOM 705 C C . CYS A 1 87 ? 18.045 -12.171 -6.923 1.00 55.22 87 CYS A C 1
ATOM 707 O O . CYS A 1 87 ? 17.937 -12.509 -5.746 1.00 55.22 87 CYS A O 1
ATOM 709 N N . GLU A 1 88 ? 18.384 -13.046 -7.877 1.00 58.59 88 GLU A N 1
ATOM 710 C CA . GLU A 1 88 ? 18.549 -14.493 -7.645 1.00 58.59 88 GLU A CA 1
ATOM 711 C C . GLU A 1 88 ? 19.768 -14.853 -6.789 1.00 58.59 88 GLU A C 1
ATOM 713 O O . GLU A 1 88 ? 19.747 -15.841 -6.060 1.00 58.59 88 GLU A O 1
ATOM 718 N N . LYS A 1 89 ? 20.837 -14.053 -6.842 1.00 56.97 89 LYS A N 1
ATOM 719 C CA . LYS A 1 89 ? 22.073 -14.319 -6.090 1.00 56.97 89 LYS A CA 1
ATOM 720 C C . LYS A 1 89 ? 22.021 -13.837 -4.636 1.00 56.97 89 LYS A C 1
ATOM 722 O O . LYS A 1 89 ? 23.061 -13.817 -3.982 1.00 56.97 89 LYS A O 1
ATOM 727 N N . GLY A 1 90 ? 20.864 -13.371 -4.148 1.00 52.41 90 GLY A N 1
ATOM 728 C CA . GLY A 1 90 ? 20.732 -12.723 -2.834 1.00 52.41 90 GLY A CA 1
ATOM 729 C C . GLY A 1 90 ? 21.557 -11.435 -2.698 1.00 52.41 90 GLY A C 1
ATOM 730 O O . GLY A 1 90 ? 21.594 -10.823 -1.634 1.00 52.41 90 GLY A O 1
ATOM 731 N N . LYS A 1 91 ? 22.211 -11.001 -3.782 1.00 48.00 91 LYS A N 1
ATOM 732 C CA . LYS A 1 91 ? 22.965 -9.759 -3.878 1.00 48.00 91 LYS A CA 1
ATOM 733 C C . LYS A 1 91 ? 22.017 -8.693 -4.391 1.00 48.00 91 LYS A C 1
ATOM 735 O O . LYS A 1 91 ? 22.096 -8.261 -5.538 1.00 48.00 91 LYS A O 1
ATOM 740 N N . ILE A 1 92 ? 21.124 -8.243 -3.517 1.00 51.50 92 ILE A N 1
ATOM 741 C CA . ILE A 1 92 ? 20.573 -6.903 -3.678 1.00 51.50 92 ILE A CA 1
ATOM 742 C C . ILE A 1 92 ? 21.738 -5.967 -3.350 1.00 51.50 92 ILE A C 1
ATOM 744 O O . ILE A 1 92 ? 21.902 -5.518 -2.219 1.00 51.50 92 ILE A O 1
ATOM 748 N N . GLU A 1 93 ? 22.628 -5.748 -4.321 1.00 42.78 93 GLU A N 1
ATOM 749 C CA . GLU A 1 93 ? 23.536 -4.616 -4.257 1.00 42.78 93 GLU A CA 1
ATOM 750 C C . GLU A 1 93 ? 22.639 -3.383 -4.197 1.00 42.78 93 GLU A C 1
ATOM 752 O O . GLU A 1 93 ? 22.043 -2.969 -5.193 1.00 42.78 93 GLU A O 1
ATOM 757 N N . TYR A 1 94 ? 22.526 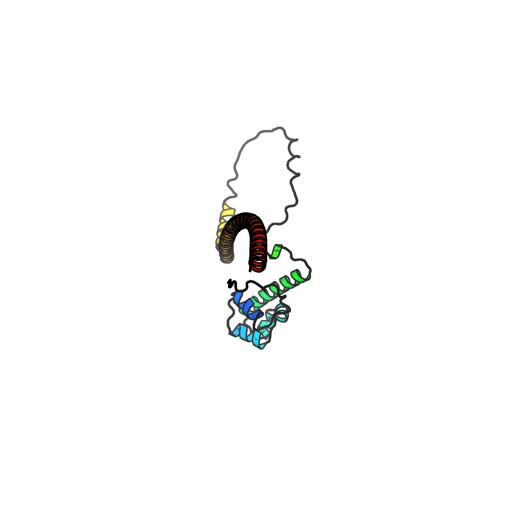-2.821 -2.991 1.00 49.56 94 TYR A N 1
ATOM 758 C CA . TYR A 1 94 ? 21.851 -1.561 -2.675 1.00 49.56 94 TYR A CA 1
ATOM 759 C C . TYR A 1 94 ? 22.200 -0.432 -3.663 1.00 49.56 94 TYR A C 1
ATOM 761 O O . TYR A 1 94 ? 21.433 0.513 -3.820 1.00 49.56 94 TYR A O 1
ATOM 769 N N . PHE A 1 95 ? 23.319 -0.579 -4.377 1.00 40.09 95 PHE A N 1
ATOM 770 C CA . PHE A 1 95 ? 23.783 0.244 -5.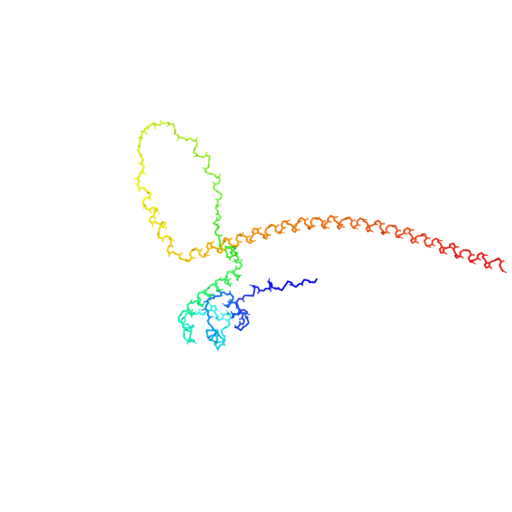484 1.00 40.09 95 PHE A CA 1
ATOM 771 C C . PHE A 1 95 ? 22.767 0.428 -6.630 1.00 40.09 95 PHE A C 1
ATOM 773 O O . PHE A 1 95 ? 22.748 1.484 -7.247 1.00 40.09 95 PHE A O 1
ATOM 780 N N . TRP A 1 96 ? 21.887 -0.544 -6.910 1.00 41.31 96 TRP A N 1
ATOM 781 C CA . TRP A 1 96 ? 20.901 -0.435 -8.005 1.00 41.31 96 TRP A CA 1
ATOM 782 C C . TRP A 1 96 ? 19.538 0.127 -7.582 1.00 41.31 96 TRP A C 1
ATOM 784 O O . TRP A 1 96 ? 18.708 0.431 -8.437 1.00 41.31 96 TRP A O 1
ATOM 794 N N . LEU A 1 97 ? 19.288 0.275 -6.277 1.00 50.50 97 LEU A N 1
ATOM 795 C CA . LEU A 1 97 ? 18.095 0.964 -5.764 1.00 50.50 97 LEU A CA 1
ATOM 796 C C . LEU A 1 97 ? 18.271 2.491 -5.760 1.00 50.50 97 LEU A C 1
ATOM 798 O O . LEU A 1 97 ? 17.286 3.215 -5.645 1.00 50.50 97 LEU A O 1
ATOM 802 N N . PHE A 1 98 ? 19.506 2.969 -5.943 1.00 40.53 98 PHE A N 1
ATOM 803 C CA . PHE A 1 98 ? 19.862 4.382 -6.005 1.00 40.53 98 PHE A CA 1
ATOM 804 C C . PHE A 1 98 ? 20.969 4.598 -7.050 1.00 40.53 98 PHE A C 1
ATOM 806 O O . PHE A 1 98 ? 22.133 4.336 -6.751 1.00 40.53 98 PHE A O 1
ATOM 813 N N . PRO A 1 99 ? 20.678 5.108 -8.260 1.00 43.31 99 PRO A N 1
ATOM 814 C CA . PRO A 1 99 ? 21.721 5.538 -9.183 1.00 43.31 99 PRO A CA 1
ATOM 815 C C . PRO A 1 99 ? 22.311 6.871 -8.692 1.00 43.31 99 PRO A C 1
ATOM 817 O O . PRO A 1 99 ? 21.992 7.920 -9.230 1.00 43.31 99 PRO A O 1
ATOM 820 N N . CYS A 1 100 ? 23.119 6.851 -7.627 1.00 34.59 100 CYS A N 1
ATOM 821 C CA . CYS A 1 100 ? 24.023 7.935 -7.220 1.00 34.59 100 CYS A CA 1
ATOM 822 C C . CYS A 1 100 ? 25.057 7.390 -6.226 1.00 34.59 100 CYS A C 1
ATOM 824 O O . CYS A 1 100 ? 24.720 6.768 -5.221 1.00 34.59 100 CYS A O 1
ATOM 826 N N . GLY A 1 101 ? 26.332 7.603 -6.545 1.00 48.78 101 GLY A N 1
ATOM 827 C CA . GLY A 1 101 ? 27.450 6.974 -5.863 1.00 48.78 101 GLY A CA 1
ATOM 828 C C . GLY A 1 101 ? 27.689 7.444 -4.431 1.00 48.78 101 GLY A C 1
ATOM 829 O O . GLY A 1 101 ? 27.587 8.622 -4.123 1.00 48.78 101 GLY A O 1
ATOM 830 N N . HIS A 1 102 ? 28.164 6.509 -3.616 1.00 35.97 102 HIS A N 1
ATOM 831 C CA . HIS A 1 102 ? 29.365 6.678 -2.807 1.00 35.97 102 HIS A CA 1
ATOM 832 C C . HIS A 1 102 ? 30.011 5.299 -2.633 1.00 35.97 102 HIS A C 1
ATOM 834 O O . HIS A 1 102 ? 29.363 4.336 -2.233 1.00 35.97 102 HIS A O 1
ATOM 840 N N . LYS A 1 103 ? 31.303 5.194 -2.963 1.00 47.97 103 LYS A N 1
ATOM 841 C CA . LYS A 1 103 ? 32.149 4.118 -2.432 1.00 47.97 103 LYS A CA 1
ATOM 842 C C . LYS A 1 103 ? 32.179 4.292 -0.905 1.00 47.97 103 LYS A C 1
ATOM 844 O O . LYS A 1 103 ? 32.248 5.445 -0.474 1.00 47.97 103 LYS A O 1
ATOM 849 N N . PRO A 1 104 ? 32.178 3.227 -0.088 1.00 35.66 104 PRO A N 1
ATOM 850 C CA . PRO A 1 104 ? 32.492 3.395 1.319 1.00 35.66 104 PRO A CA 1
ATOM 851 C C . PRO A 1 104 ? 33.956 3.830 1.397 1.00 35.66 104 PRO A C 1
ATOM 853 O O . PRO A 1 104 ? 34.864 3.080 1.035 1.00 35.66 104 PRO A O 1
ATOM 856 N N . LEU A 1 105 ? 34.173 5.090 1.770 1.00 40.53 105 LEU A N 1
ATOM 857 C CA . LEU A 1 105 ? 35.479 5.585 2.167 1.00 40.53 105 LEU A CA 1
ATOM 858 C C . LEU A 1 105 ? 35.824 4.830 3.451 1.00 40.53 105 LEU A C 1
ATOM 860 O O . LEU A 1 105 ? 35.191 5.054 4.477 1.00 40.53 105 LEU A O 1
ATOM 864 N N . ALA A 1 106 ? 36.754 3.880 3.356 1.00 42.84 106 ALA A N 1
ATOM 865 C CA . ALA A 1 106 ? 37.370 3.284 4.531 1.00 42.84 106 ALA A CA 1
ATOM 866 C C . ALA A 1 106 ? 37.880 4.419 5.427 1.00 42.84 106 ALA A C 1
ATOM 868 O O . ALA A 1 106 ? 38.466 5.373 4.914 1.00 42.84 106 ALA A O 1
ATOM 869 N N . ASP A 1 107 ? 37.622 4.319 6.727 1.00 37.19 107 ASP A N 1
ATOM 870 C CA . ASP A 1 107 ? 38.010 5.300 7.735 1.00 37.19 107 ASP A CA 1
ATOM 871 C C . ASP A 1 107 ? 39.494 5.683 7.597 1.00 37.19 107 ASP A C 1
ATOM 873 O O . ASP A 1 107 ? 40.394 4.964 8.027 1.00 37.19 107 ASP A O 1
ATOM 877 N N . THR A 1 108 ? 39.769 6.840 6.991 1.00 43.47 108 THR A N 1
ATOM 878 C CA . THR A 1 108 ? 41.099 7.469 6.973 1.00 43.47 108 THR A CA 1
ATOM 879 C C . THR A 1 108 ? 41.223 8.504 8.089 1.00 43.47 108 THR A C 1
ATOM 881 O O . THR A 1 108 ? 41.844 9.551 7.910 1.00 43.47 108 THR A O 1
ATOM 884 N N . THR A 1 109 ? 40.622 8.249 9.252 1.00 43.75 109 THR A N 1
ATOM 885 C CA . THR A 1 109 ? 40.734 9.126 10.429 1.00 43.75 109 THR A CA 1
ATOM 886 C C . THR A 1 109 ? 42.070 8.991 11.170 1.00 43.75 109 THR A C 1
ATOM 888 O O . THR A 1 109 ? 42.256 9.657 12.176 1.00 43.75 109 THR A O 1
ATOM 891 N N . ASN A 1 110 ? 43.036 8.224 10.650 1.00 51.97 110 ASN A N 1
ATOM 892 C CA . ASN A 1 110 ? 44.363 8.037 11.260 1.00 51.97 110 ASN A CA 1
ATOM 893 C C . ASN A 1 110 ? 45.540 8.619 10.450 1.00 51.97 110 ASN A C 1
ATOM 895 O O . ASN A 1 110 ? 46.642 8.094 10.518 1.00 51.97 110 ASN A O 1
ATOM 899 N N . LEU A 1 111 ? 45.354 9.704 9.689 1.00 44.16 111 LEU A N 1
ATOM 900 C CA . LEU A 1 111 ? 46.479 10.392 9.016 1.00 44.16 111 LEU A CA 1
ATOM 901 C C . LEU A 1 111 ? 46.650 11.870 9.405 1.00 44.16 111 LEU A C 1
ATOM 903 O O . LEU A 1 111 ? 47.383 12.596 8.741 1.00 44.16 111 LEU A O 1
ATOM 907 N N . GLN A 1 112 ? 46.002 12.329 10.479 1.00 41.16 112 GLN A N 1
ATOM 908 C CA . GLN A 1 112 ? 46.111 13.721 10.949 1.00 41.16 112 GLN A CA 1
ATOM 909 C C . GLN A 1 112 ? 47.055 13.910 12.155 1.00 41.16 112 GLN A C 1
ATOM 911 O O . GLN A 1 112 ? 47.224 15.044 12.586 1.00 41.16 112 GLN A O 1
ATOM 916 N N . GLU A 1 113 ? 47.720 12.866 12.673 1.00 46.44 113 GLU A N 1
ATOM 917 C CA . GLU A 1 113 ? 48.632 13.010 13.832 1.00 46.44 113 GLU A CA 1
ATOM 918 C C . GLU A 1 113 ? 50.117 12.699 13.567 1.00 46.44 113 GLU A C 1
ATOM 920 O O . GLU A 1 113 ? 50.933 12.854 14.468 1.00 46.44 113 GLU A O 1
ATOM 925 N N . GLU A 1 114 ? 50.531 12.378 12.336 1.00 44.34 114 GLU A N 1
ATOM 926 C CA . GLU A 1 114 ? 51.946 12.077 12.030 1.00 44.34 114 GLU A CA 1
ATOM 927 C C . GLU A 1 114 ? 52.582 13.047 11.017 1.00 44.34 114 GLU A C 1
ATOM 929 O O . GLU A 1 114 ? 53.390 12.657 10.184 1.00 44.34 114 GLU A O 1
ATOM 934 N N . ILE A 1 115 ? 52.225 14.336 11.052 1.00 38.03 115 ILE A N 1
ATOM 935 C CA . ILE A 1 115 ? 53.000 15.401 10.376 1.00 38.03 115 ILE A CA 1
ATOM 936 C C . ILE A 1 115 ? 53.023 16.665 11.256 1.00 38.03 115 ILE A C 1
ATOM 938 O O . ILE A 1 115 ? 52.734 17.772 10.814 1.00 38.03 115 ILE A O 1
ATOM 942 N N . ILE A 1 116 ? 53.360 16.508 12.538 1.00 40.84 116 ILE A N 1
ATOM 943 C CA . ILE A 1 116 ? 53.827 17.614 13.395 1.00 40.84 116 ILE A CA 1
ATOM 944 C C . ILE A 1 116 ? 55.124 17.184 14.087 1.00 40.84 116 ILE A C 1
ATOM 946 O O . ILE A 1 116 ? 55.297 17.354 15.281 1.00 40.84 116 ILE A O 1
ATOM 950 N N . GLU A 1 117 ? 56.072 16.611 13.346 1.00 39.72 117 GLU A N 1
ATOM 951 C CA . GLU A 1 117 ? 57.468 16.596 13.789 1.00 39.72 117 GLU A CA 1
ATOM 952 C C . GLU A 1 117 ? 58.412 16.392 12.603 1.00 39.72 117 GLU A C 1
ATOM 954 O O . GLU A 1 117 ? 58.895 15.296 12.346 1.00 39.72 117 GLU A O 1
ATOM 959 N N . LYS A 1 118 ? 58.631 17.461 11.830 1.00 44.25 118 LYS A N 1
ATOM 960 C CA . LYS A 1 118 ? 59.914 17.828 11.195 1.00 44.25 118 LYS A CA 1
ATOM 961 C C . LYS A 1 118 ? 59.673 18.824 10.070 1.00 44.25 118 LYS A C 1
ATOM 963 O O . LYS A 1 118 ? 59.387 18.459 8.937 1.00 44.25 118 LYS A O 1
ATOM 968 N N . SER A 1 119 ? 59.870 20.099 10.371 1.00 33.16 119 SER A N 1
ATOM 969 C CA . SER A 1 119 ? 60.834 20.939 9.645 1.00 33.16 119 SER A CA 1
ATOM 970 C C . SER A 1 119 ? 60.740 22.378 10.151 1.00 33.16 119 SER A C 1
ATOM 972 O O . SER A 1 119 ? 59.763 23.087 9.939 1.00 33.16 119 SER A O 1
ATOM 974 N N . ALA A 1 120 ? 61.787 22.796 10.857 1.00 33.50 120 ALA A N 1
ATOM 975 C CA . ALA A 1 120 ? 62.114 24.200 11.075 1.00 33.50 120 ALA A CA 1
ATOM 976 C C . ALA A 1 120 ? 62.742 24.798 9.781 1.00 33.50 120 ALA A C 1
ATOM 978 O O . ALA A 1 120 ? 63.083 24.042 8.870 1.00 33.50 120 ALA A O 1
ATOM 979 N N . PRO A 1 121 ? 62.870 26.136 9.665 1.00 40.22 121 PRO A N 1
ATOM 980 C CA . PRO A 1 121 ? 62.520 26.887 8.455 1.00 40.22 121 PRO A CA 1
ATOM 981 C C . PRO A 1 121 ? 63.697 27.229 7.528 1.00 40.22 121 PRO A C 1
ATOM 983 O O . PRO A 1 121 ? 64.821 27.436 7.977 1.00 40.22 121 PRO A O 1
ATOM 986 N N . SER A 1 122 ? 63.404 27.471 6.244 1.00 30.59 122 SER A N 1
ATOM 987 C CA . SER A 1 122 ? 64.273 28.272 5.370 1.00 30.59 122 SER A CA 1
ATOM 988 C C . SER A 1 122 ? 63.473 29.064 4.327 1.00 30.59 122 SER A C 1
ATOM 990 O O . SER A 1 122 ? 62.658 28.510 3.596 1.00 30.59 122 SER A O 1
ATOM 992 N N . LYS A 1 123 ? 63.730 30.376 4.290 1.00 34.12 123 LYS A N 1
ATOM 993 C CA . LYS A 1 123 ? 63.208 31.400 3.365 1.00 34.12 123 LYS A CA 1
ATOM 994 C C . LYS A 1 123 ? 63.517 31.090 1.890 1.00 34.12 123 LYS A C 1
ATOM 996 O O . LYS A 1 123 ? 64.577 30.537 1.616 1.00 34.12 123 LYS A O 1
ATOM 1001 N N . SER A 1 124 ? 62.692 31.578 0.957 1.00 28.61 124 SER A N 1
ATOM 1002 C CA . SER A 1 124 ? 63.102 32.414 -0.203 1.00 28.61 124 SER A CA 1
ATOM 1003 C C . SER A 1 124 ? 61.977 32.573 -1.241 1.00 28.61 124 SER A C 1
ATOM 1005 O O . SER A 1 124 ? 60.974 31.864 -1.224 1.00 28.61 124 SER A O 1
ATOM 1007 N N . ASP A 1 125 ? 62.140 33.595 -2.074 1.00 29.41 125 ASP A N 1
ATOM 1008 C CA . ASP A 1 125 ? 61.130 34.380 -2.776 1.00 29.41 125 ASP A CA 1
ATOM 1009 C C . ASP A 1 125 ? 60.560 33.815 -4.097 1.00 29.41 125 ASP A C 1
ATOM 1011 O O . ASP A 1 125 ? 61.227 33.136 -4.870 1.00 29.41 125 ASP A O 1
ATOM 1015 N N . SER A 1 126 ? 59.382 34.351 -4.440 1.00 36.81 126 SER A N 1
ATOM 1016 C CA . SER A 1 126 ? 58.971 34.802 -5.784 1.00 36.81 126 SER A CA 1
ATOM 1017 C C . SER A 1 126 ? 58.423 33.836 -6.861 1.00 36.81 126 SER A C 1
ATOM 1019 O O . SER A 1 126 ? 58.964 32.791 -7.204 1.00 36.81 126 SER A O 1
ATOM 1021 N N . SER A 1 127 ? 57.400 34.390 -7.527 1.00 36.47 127 SER A N 1
ATOM 1022 C CA . SER A 1 127 ? 56.922 34.170 -8.902 1.00 36.47 127 SER A CA 1
ATOM 1023 C C . SER A 1 127 ? 55.743 33.200 -9.135 1.00 36.47 127 SER A C 1
ATOM 1025 O O . SER A 1 127 ? 55.682 32.073 -8.659 1.00 36.47 127 SER A O 1
ATOM 1027 N N . ALA A 1 128 ? 54.751 33.732 -9.857 1.00 43.03 128 ALA A N 1
ATOM 1028 C CA . ALA A 1 128 ? 53.406 33.210 -10.110 1.00 43.03 128 ALA A CA 1
ATOM 1029 C C . ALA A 1 128 ? 53.345 32.033 -11.110 1.00 43.03 128 ALA A C 1
ATOM 1031 O O . ALA A 1 128 ? 54.283 31.839 -11.877 1.00 43.03 128 ALA A O 1
ATOM 1032 N N . PRO A 1 129 ? 52.175 31.371 -11.272 1.00 37.41 129 PRO A N 1
ATOM 1033 C CA . PRO A 1 129 ? 51.867 30.658 -12.508 1.00 37.41 129 PRO A CA 1
ATOM 1034 C C . PRO A 1 129 ? 50.597 31.202 -13.191 1.00 37.41 129 PRO A C 1
ATOM 1036 O O . PRO A 1 129 ? 49.485 30.700 -13.009 1.00 37.41 129 PRO A O 1
ATOM 1039 N N . VAL A 1 130 ? 50.771 32.193 -14.070 1.00 44.97 130 VAL A N 1
ATOM 1040 C CA . VAL A 1 130 ? 49.815 32.526 -15.143 1.00 44.97 130 VAL A CA 1
ATOM 1041 C C . VAL A 1 130 ? 50.087 31.580 -16.317 1.00 44.97 130 VAL A C 1
ATOM 1043 O O . VAL A 1 130 ? 50.810 31.926 -17.238 1.00 44.97 130 VAL A O 1
ATOM 1046 N N . ALA A 1 131 ? 49.567 30.349 -16.274 1.00 47.69 131 ALA A N 1
ATOM 1047 C CA . ALA A 1 131 ? 49.601 29.449 -17.446 1.00 47.69 131 ALA A CA 1
ATOM 1048 C C . ALA A 1 131 ? 48.578 28.295 -17.447 1.00 47.69 131 ALA A C 1
ATOM 1050 O O . ALA A 1 131 ? 48.455 27.605 -18.454 1.00 47.69 131 ALA A O 1
ATOM 1051 N N . LYS A 1 132 ? 47.802 28.064 -16.375 1.00 41.97 132 LYS A N 1
ATOM 1052 C CA . LYS A 1 132 ? 46.851 26.926 -16.308 1.00 41.97 132 LYS A CA 1
ATOM 1053 C C . LYS A 1 132 ? 45.374 27.263 -16.558 1.00 41.97 132 LYS A C 1
ATOM 1055 O O . LYS A 1 132 ? 44.564 26.351 -16.674 1.00 41.97 132 LYS A O 1
ATOM 1060 N N . LYS A 1 133 ? 45.000 28.541 -16.707 1.00 43.88 133 LYS A N 1
ATOM 1061 C CA . LYS A 1 133 ? 43.587 28.940 -16.902 1.00 43.88 133 LYS A CA 1
ATOM 1062 C C . LYS A 1 133 ? 43.046 28.726 -18.326 1.00 43.88 133 LYS A C 1
ATOM 1064 O O . LYS A 1 133 ? 41.843 28.563 -18.487 1.00 43.88 133 LYS A O 1
ATOM 1069 N N . ARG A 1 134 ? 43.901 28.669 -19.359 1.00 42.78 134 ARG A N 1
ATOM 1070 C CA . ARG A 1 134 ? 43.456 28.562 -20.769 1.00 42.78 134 ARG A CA 1
ATOM 1071 C C . ARG A 1 134 ? 42.987 27.157 -21.167 1.00 42.78 134 ARG A C 1
ATOM 1073 O O . ARG A 1 134 ? 42.193 27.026 -22.092 1.00 42.78 134 ARG A O 1
ATOM 1080 N N . SER A 1 135 ? 43.446 26.120 -20.469 1.00 49.69 135 SER A N 1
ATOM 1081 C CA . SER A 1 135 ? 43.041 24.735 -20.742 1.00 49.69 135 SER A CA 1
ATOM 1082 C C . SER A 1 135 ? 41.690 24.383 -20.115 1.00 49.69 135 SER A C 1
ATOM 1084 O O . SER A 1 135 ? 40.966 23.576 -20.678 1.00 49.69 135 SER A O 1
ATOM 1086 N N . ILE A 1 136 ? 41.313 25.024 -19.002 1.00 48.91 136 ILE A N 1
ATOM 1087 C CA . ILE A 1 136 ? 40.037 24.768 -18.309 1.00 48.91 136 ILE A CA 1
ATOM 1088 C C . ILE A 1 136 ? 38.855 25.361 -19.093 1.00 48.91 136 ILE A C 1
ATOM 1090 O O . ILE A 1 136 ? 37.827 24.707 -19.218 1.00 48.91 136 ILE A O 1
ATOM 1094 N N . SER A 1 137 ? 39.026 26.543 -19.701 1.00 47.91 137 SER A N 1
ATOM 1095 C CA . SER A 1 137 ? 37.995 27.168 -20.551 1.00 47.91 137 SER A CA 1
ATOM 1096 C C . SER A 1 137 ? 37.595 26.271 -21.727 1.00 47.91 137 SER A C 1
ATOM 1098 O O . SER A 1 137 ? 36.417 26.097 -21.990 1.00 47.91 137 SER A O 1
ATOM 1100 N N . LYS A 1 138 ? 38.570 25.618 -22.374 1.00 54.00 138 LYS A N 1
ATOM 1101 C CA . LYS A 1 138 ? 38.309 24.719 -23.509 1.00 54.00 138 LYS A CA 1
ATOM 1102 C C . LYS A 1 138 ? 37.605 23.423 -23.102 1.00 54.00 138 LYS A C 1
ATOM 1104 O O . LYS A 1 138 ? 36.914 22.836 -23.919 1.00 54.00 138 LYS A O 1
ATOM 1109 N N . VAL A 1 139 ? 37.797 22.963 -21.864 1.00 49.22 139 VAL A N 1
ATOM 1110 C CA . VAL A 1 139 ? 37.092 21.784 -21.334 1.00 49.22 139 VAL A CA 1
ATOM 1111 C C . VAL A 1 139 ? 35.644 22.137 -20.990 1.00 49.22 139 VAL A C 1
ATOM 1113 O O . VAL A 1 139 ? 34.761 21.328 -21.248 1.00 49.22 139 VAL A O 1
ATOM 1116 N N . LEU A 1 140 ? 35.387 23.346 -20.473 1.00 45.94 140 LEU A N 1
ATOM 1117 C CA . LEU A 1 140 ? 34.023 23.831 -20.233 1.00 45.94 140 LEU A CA 1
ATOM 1118 C C . LEU A 1 140 ? 33.227 23.999 -21.537 1.00 45.94 140 LEU A C 1
ATOM 1120 O O . LEU A 1 140 ? 32.069 23.595 -21.579 1.00 45.94 140 LEU A O 1
ATOM 1124 N N . ASP A 1 141 ? 33.853 24.519 -22.596 1.00 48.09 141 ASP A N 1
ATOM 1125 C CA . ASP A 1 141 ? 33.184 24.734 -23.889 1.00 48.09 141 ASP A CA 1
ATOM 1126 C C . ASP A 1 141 ? 32.848 23.411 -24.610 1.00 48.09 141 ASP A C 1
ATOM 1128 O O . ASP A 1 141 ? 31.847 23.332 -25.312 1.00 48.09 141 ASP A O 1
ATOM 1132 N N . VAL A 1 142 ? 33.625 22.339 -24.390 1.00 51.28 142 VAL A N 1
ATOM 1133 C CA . VAL A 1 142 ? 33.345 20.989 -24.932 1.00 51.28 142 VAL A CA 1
ATOM 1134 C C . VAL A 1 142 ? 32.236 20.265 -24.152 1.00 51.28 142 VAL A C 1
ATOM 1136 O O . VAL A 1 142 ? 31.598 19.358 -24.685 1.00 51.28 142 VAL A O 1
ATOM 1139 N N . LEU A 1 143 ? 31.970 20.657 -22.901 1.00 47.84 143 LEU A N 1
ATOM 1140 C CA . LEU A 1 143 ? 30.904 20.055 -22.091 1.00 47.84 143 LEU A CA 1
ATOM 1141 C C . LEU A 1 143 ? 29.497 20.568 -22.444 1.00 47.84 143 LEU A C 1
ATOM 1143 O O . LEU A 1 143 ? 28.523 19.899 -22.105 1.00 47.84 143 LEU A O 1
ATOM 1147 N N . ALA A 1 144 ? 29.380 21.719 -23.113 1.00 47.00 144 ALA A N 1
ATOM 1148 C CA . ALA A 1 144 ? 28.092 22.327 -23.457 1.00 47.00 144 ALA A CA 1
ATOM 1149 C C . ALA A 1 144 ? 27.324 21.573 -24.567 1.00 47.00 144 ALA A C 1
ATOM 1151 O O . ALA A 1 144 ? 26.111 21.732 -24.682 1.00 47.00 144 ALA A O 1
ATOM 1152 N N . ASP A 1 145 ? 28.001 20.706 -25.327 1.00 50.56 145 ASP A N 1
ATOM 1153 C CA . ASP A 1 145 ? 27.443 19.986 -26.483 1.00 50.56 145 ASP A CA 1
ATOM 1154 C C . ASP A 1 145 ? 27.015 18.535 -26.173 1.00 50.56 145 ASP A C 1
ATOM 1156 O O . ASP A 1 145 ? 26.899 17.703 -27.076 1.00 50.56 145 ASP A O 1
ATOM 1160 N N . ILE A 1 146 ? 26.736 18.199 -24.906 1.00 50.91 146 ILE A N 1
ATOM 1161 C CA . ILE A 1 146 ? 26.155 16.896 -24.528 1.00 50.91 146 ILE A CA 1
ATOM 1162 C C . ILE A 1 146 ? 24.716 17.101 -24.012 1.00 50.91 146 ILE A C 1
ATOM 1164 O O . ILE A 1 146 ? 24.497 17.141 -22.800 1.00 50.91 146 ILE A O 1
ATOM 1168 N N . PRO A 1 147 ? 23.699 17.168 -24.902 1.00 56.12 147 PRO A N 1
ATOM 1169 C CA . PRO A 1 147 ? 22.284 17.325 -24.531 1.00 56.12 147 PRO A CA 1
ATOM 1170 C C . PRO A 1 147 ? 21.774 16.272 -23.537 1.00 56.12 147 PRO A C 1
ATOM 1172 O O . PRO A 1 147 ? 20.816 16.506 -22.806 1.00 56.12 147 PRO A O 1
ATOM 1175 N N . PHE A 1 148 ? 22.423 15.106 -23.505 1.00 50.66 148 PHE A N 1
ATOM 1176 C CA . PHE A 1 148 ? 22.051 13.975 -22.660 1.00 50.66 148 PHE A CA 1
ATOM 1177 C C . PHE A 1 148 ? 22.287 14.240 -21.161 1.00 50.66 148 PHE A C 1
ATOM 1179 O O . PHE A 1 148 ? 21.483 13.825 -20.335 1.00 50.66 148 PHE A O 1
ATOM 1186 N N . MET A 1 149 ? 23.335 14.995 -20.807 1.00 48.91 149 MET A N 1
ATOM 1187 C CA . MET A 1 149 ? 23.688 15.278 -19.406 1.00 48.91 149 MET A CA 1
ATOM 1188 C C . MET A 1 149 ? 22.783 16.345 -18.773 1.00 48.91 149 MET A C 1
ATOM 1190 O O . MET A 1 149 ? 22.506 16.296 -17.578 1.00 48.91 149 MET A O 1
ATOM 1194 N N . GLN A 1 150 ? 22.290 17.305 -19.562 1.00 50.66 150 GLN A N 1
ATOM 1195 C CA . GLN A 1 150 ? 21.419 18.373 -19.058 1.00 50.66 150 GLN A CA 1
ATOM 1196 C C . GLN A 1 150 ? 20.051 17.825 -18.615 1.00 50.66 150 GLN A C 1
ATOM 1198 O O . GLN A 1 150 ? 19.519 18.241 -17.587 1.00 50.66 150 GLN A O 1
ATOM 1203 N N . PHE A 1 151 ? 19.516 16.850 -19.361 1.00 58.88 151 PHE A N 1
ATOM 1204 C CA . PHE A 1 151 ? 18.250 16.179 -19.055 1.00 58.88 151 PHE A CA 1
ATOM 1205 C C . PHE A 1 151 ? 18.310 15.412 -17.723 1.00 58.88 151 PHE A C 1
ATOM 1207 O O . PHE A 1 151 ? 17.418 15.543 -16.887 1.00 58.88 151 PHE A O 1
ATOM 1214 N N . GLU A 1 152 ? 19.405 14.687 -17.479 1.00 56.41 152 GLU A N 1
ATOM 1215 C CA . GLU A 1 152 ? 19.625 13.962 -16.219 1.00 56.41 152 GLU A CA 1
ATOM 1216 C C . GLU A 1 152 ? 19.765 14.919 -15.015 1.00 56.41 152 GLU A C 1
ATOM 1218 O O . GLU A 1 152 ? 19.302 14.628 -13.907 1.00 56.41 152 GLU A O 1
ATOM 1223 N N . ILE A 1 153 ? 20.348 16.107 -15.214 1.00 66.69 153 ILE A N 1
ATOM 1224 C CA . ILE A 1 153 ? 20.445 17.142 -14.169 1.00 66.69 153 ILE A CA 1
ATOM 1225 C C . ILE A 1 153 ? 19.059 17.717 -13.816 1.00 66.69 153 ILE A C 1
ATOM 1227 O O . ILE A 1 153 ? 18.772 17.975 -12.645 1.00 66.69 153 ILE A O 1
ATOM 1231 N N . GLU A 1 154 ? 18.177 17.904 -14.797 1.00 73.25 154 GLU A N 1
ATOM 1232 C CA . GLU A 1 154 ? 16.816 18.413 -14.575 1.00 73.25 154 GLU A CA 1
ATOM 1233 C C . GLU A 1 154 ? 15.957 17.404 -13.786 1.00 73.25 154 GLU A C 1
ATOM 1235 O O . GLU A 1 154 ? 15.335 17.751 -12.775 1.00 73.25 154 GLU A O 1
ATOM 1240 N N . GLU A 1 155 ? 15.991 16.128 -14.187 1.00 76.19 155 GLU A N 1
ATOM 1241 C CA . GLU A 1 155 ? 15.251 15.042 -13.531 1.00 76.19 155 GLU A CA 1
ATOM 1242 C C . GLU A 1 155 ? 15.710 14.835 -12.078 1.00 76.19 155 GLU A C 1
ATOM 1244 O O . GLU A 1 155 ? 14.892 14.728 -11.157 1.00 76.19 155 GLU A O 1
ATOM 1249 N N . THR A 1 156 ? 17.024 14.866 -11.830 1.00 73.94 156 THR A N 1
ATOM 1250 C CA . THR A 1 156 ? 17.579 14.728 -10.472 1.00 73.94 156 THR A CA 1
ATOM 1251 C C . THR A 1 156 ? 17.175 15.878 -9.546 1.00 73.94 156 THR A C 1
ATOM 1253 O O . THR A 1 156 ? 16.910 15.653 -8.359 1.00 73.94 156 THR A O 1
ATOM 1256 N N . ASN A 1 157 ? 17.061 17.105 -10.061 1.00 79.75 157 ASN A N 1
ATOM 1257 C CA . ASN A 1 157 ? 16.580 18.248 -9.284 1.00 79.75 157 ASN A CA 1
ATOM 1258 C C . ASN A 1 157 ? 15.080 18.139 -8.956 1.00 79.75 157 ASN A C 1
ATOM 1260 O O . ASN A 1 157 ? 14.679 18.429 -7.821 1.00 79.75 157 ASN A O 1
ATOM 1264 N N . LEU A 1 158 ? 14.258 17.661 -9.898 1.00 86.31 158 LEU A N 1
ATOM 1265 C CA . LEU A 1 158 ? 12.830 17.409 -9.671 1.00 86.31 158 LEU A CA 1
ATOM 1266 C C . LEU A 1 158 ? 12.605 16.322 -8.607 1.00 86.31 158 LEU A C 1
ATOM 1268 O O . LEU A 1 158 ? 11.778 16.483 -7.700 1.00 86.31 158 LEU A O 1
ATOM 1272 N N . LEU A 1 159 ? 13.384 15.239 -8.673 1.00 89.69 159 LEU A N 1
ATOM 1273 C CA . LEU A 1 159 ? 13.364 14.172 -7.673 1.00 89.69 159 LEU A CA 1
ATOM 1274 C C . LEU A 1 159 ? 13.789 14.690 -6.298 1.00 89.69 159 LEU A C 1
ATOM 1276 O O . LEU A 1 159 ? 13.102 14.426 -5.312 1.00 89.69 159 LEU A O 1
ATOM 1280 N N . ARG A 1 160 ? 14.852 15.500 -6.217 1.00 91.06 160 ARG A N 1
ATOM 1281 C CA . ARG A 1 160 ? 15.291 16.122 -4.956 1.00 91.06 160 ARG A CA 1
ATOM 1282 C C . ARG A 1 160 ? 14.195 16.993 -4.337 1.00 91.06 160 ARG A C 1
ATOM 1284 O O . ARG A 1 160 ? 13.960 16.909 -3.133 1.00 91.06 160 ARG A O 1
ATOM 1291 N N . SER A 1 161 ? 13.498 17.790 -5.152 1.00 87.62 161 SER A N 1
ATOM 1292 C CA . SER A 1 161 ? 12.356 18.595 -4.694 1.00 87.62 161 SER A CA 1
ATOM 1293 C C . SER A 1 161 ? 11.230 17.716 -4.143 1.00 87.62 161 SER A C 1
ATOM 1295 O O . SER A 1 161 ? 10.683 17.996 -3.076 1.00 87.62 161 SER A O 1
ATOM 1297 N N . SER A 1 162 ? 10.918 16.618 -4.833 1.00 89.00 162 SER A N 1
ATOM 1298 C CA . SER A 1 162 ? 9.886 15.671 -4.401 1.00 89.00 162 SER A CA 1
ATOM 1299 C C . SER A 1 162 ? 10.264 14.975 -3.092 1.00 89.00 162 SER A C 1
ATOM 1301 O O . SER A 1 162 ? 9.446 14.908 -2.179 1.00 89.00 162 SER A O 1
ATOM 1303 N N . ILE A 1 163 ? 11.521 14.545 -2.946 1.00 91.81 163 ILE A N 1
ATOM 1304 C CA . ILE A 1 163 ? 12.046 13.954 -1.706 1.00 91.81 163 ILE A CA 1
ATOM 1305 C C . ILE A 1 163 ? 11.927 14.941 -0.541 1.00 91.81 163 ILE A C 1
ATOM 1307 O O . ILE A 1 163 ? 11.467 14.558 0.533 1.00 91.81 163 ILE A O 1
ATOM 1311 N N . ALA A 1 164 ? 12.281 16.213 -0.746 1.00 91.94 164 ALA A N 1
ATOM 1312 C CA . ALA A 1 164 ? 12.157 17.234 0.292 1.00 91.94 164 ALA A CA 1
ATOM 1313 C C . ALA A 1 164 ? 10.697 17.433 0.737 1.00 91.94 164 ALA A C 1
ATOM 1315 O O . ALA A 1 164 ? 10.423 17.517 1.935 1.00 91.94 164 ALA A O 1
ATOM 1316 N N . LYS A 1 165 ? 9.750 17.444 -0.212 1.00 93.12 165 LYS A N 1
ATOM 1317 C CA . LYS A 1 165 ? 8.310 17.527 0.088 1.00 93.12 165 LYS A CA 1
ATOM 1318 C C . LYS A 1 165 ? 7.830 16.320 0.894 1.00 93.12 165 LYS A C 1
ATOM 1320 O O . LYS A 1 165 ? 7.212 16.509 1.937 1.00 93.12 165 LYS A O 1
ATOM 1325 N N . PHE A 1 166 ? 8.163 15.102 0.461 1.00 91.00 166 PHE A N 1
ATOM 1326 C CA . PHE A 1 166 ? 7.794 13.881 1.185 1.00 91.00 166 PHE A CA 1
ATOM 1327 C C . PHE A 1 166 ? 8.432 13.810 2.574 1.00 91.00 166 PHE A C 1
ATOM 1329 O O . PHE A 1 166 ? 7.789 13.365 3.521 1.00 91.00 166 PHE A O 1
ATOM 1336 N N . SER A 1 167 ? 9.669 14.287 2.725 1.00 92.19 167 SER A N 1
ATOM 1337 C CA . SER A 1 167 ? 10.320 14.378 4.034 1.00 92.19 167 SER A CA 1
ATOM 1338 C C . SER A 1 167 ? 9.546 15.304 4.974 1.00 92.19 167 SER A C 1
ATOM 1340 O O . SER A 1 167 ? 9.250 14.917 6.100 1.00 92.19 167 SER A O 1
ATOM 1342 N N . ALA A 1 168 ? 9.154 16.492 4.502 1.00 93.88 168 ALA A N 1
ATOM 1343 C CA . ALA A 1 168 ? 8.376 17.435 5.301 1.00 93.88 168 ALA A CA 1
ATOM 1344 C C . ALA A 1 168 ? 6.977 16.896 5.654 1.00 93.88 168 ALA A C 1
ATOM 1346 O O . ALA A 1 168 ? 6.466 17.145 6.746 1.00 93.88 168 ALA A O 1
ATOM 1347 N N . GLU A 1 169 ? 6.344 16.156 4.743 1.00 93.81 169 GLU A N 1
ATOM 1348 C CA . GLU A 1 169 ? 5.059 15.498 4.995 1.00 93.81 169 GLU A CA 1
ATOM 1349 C C . GLU A 1 169 ? 5.182 14.375 6.035 1.00 93.81 169 GLU A C 1
ATOM 1351 O O . GLU A 1 169 ? 4.358 14.286 6.945 1.00 93.81 169 GLU A O 1
ATOM 1356 N N . ASN A 1 170 ? 6.259 13.587 5.988 1.00 90.12 170 ASN A N 1
ATOM 1357 C CA . ASN A 1 170 ? 6.540 12.567 6.999 1.00 90.12 170 ASN A CA 1
ATOM 1358 C C . ASN A 1 170 ? 6.717 13.163 8.401 1.00 90.12 170 ASN A C 1
ATOM 1360 O O . ASN A 1 170 ? 6.214 12.596 9.374 1.00 90.12 170 ASN A O 1
ATOM 1364 N N . ASP A 1 171 ? 7.378 14.316 8.518 1.00 96.19 171 ASP A N 1
ATOM 1365 C CA . ASP A 1 171 ? 7.527 15.003 9.804 1.00 96.19 171 ASP A CA 1
ATOM 1366 C C . ASP A 1 171 ? 6.173 15.470 10.362 1.00 96.19 171 ASP A C 1
ATOM 1368 O O . ASP A 1 171 ? 5.906 15.314 11.559 1.00 96.19 171 ASP A O 1
ATOM 1372 N N . LYS A 1 172 ? 5.275 15.962 9.496 1.00 96.62 172 LYS A N 1
ATOM 1373 C CA . LYS A 1 172 ? 3.898 16.321 9.882 1.00 96.62 172 LYS A CA 1
ATOM 1374 C C . LYS A 1 172 ? 3.103 15.104 10.349 1.00 96.62 172 LYS A C 1
ATOM 1376 O O . LYS A 1 172 ? 2.523 15.141 11.432 1.00 96.62 172 LYS A O 1
ATOM 1381 N N . ILE A 1 173 ? 3.132 14.012 9.583 1.00 96.38 173 ILE A N 1
ATOM 1382 C CA . ILE A 1 173 ? 2.445 12.758 9.930 1.00 96.38 173 ILE A CA 1
ATOM 1383 C C . ILE A 1 173 ? 2.955 12.222 11.272 1.00 96.38 173 ILE A C 1
ATOM 1385 O O . ILE A 1 173 ? 2.179 11.780 12.121 1.00 96.38 173 ILE A O 1
ATOM 1389 N N . LYS A 1 174 ? 4.267 12.291 11.510 1.00 96.31 174 LYS A N 1
ATOM 1390 C CA . LYS A 1 174 ? 4.870 11.881 12.781 1.00 96.31 174 LYS A CA 1
ATOM 1391 C C . LYS A 1 174 ? 4.363 12.729 13.952 1.00 96.31 174 LYS A C 1
ATOM 1393 O O . LYS A 1 174 ? 4.083 12.179 15.019 1.00 96.31 174 LYS A O 1
ATOM 1398 N N . ALA A 1 175 ? 4.216 14.039 13.762 1.00 96.06 175 ALA A N 1
ATOM 1399 C CA . ALA A 1 175 ? 3.653 14.928 14.776 1.00 96.06 175 ALA A CA 1
ATOM 1400 C C . ALA A 1 175 ? 2.173 14.616 15.068 1.00 96.06 175 ALA A C 1
ATOM 1402 O O . ALA A 1 175 ? 1.790 14.514 16.236 1.00 96.06 175 ALA A O 1
ATOM 1403 N N . GLU A 1 176 ? 1.355 14.394 14.035 1.00 96.38 176 GLU A N 1
ATOM 1404 C CA . GLU A 1 176 ? -0.056 14.011 14.197 1.00 96.38 176 GLU A CA 1
ATOM 1405 C C . GLU A 1 176 ? -0.217 12.660 14.901 1.00 96.38 176 GLU A C 1
ATOM 1407 O O . GLU A 1 176 ? -1.020 12.542 15.827 1.00 96.38 176 GLU A O 1
ATOM 1412 N N . ASN A 1 177 ? 0.605 11.665 14.556 1.00 96.00 177 ASN A N 1
ATOM 1413 C CA . ASN A 1 177 ? 0.597 10.360 15.220 1.00 96.00 177 ASN A CA 1
ATOM 1414 C C . ASN A 1 177 ? 0.879 10.469 16.724 1.00 96.00 177 ASN A C 1
ATOM 1416 O O . ASN A 1 177 ? 0.226 9.803 17.531 1.00 96.00 177 ASN A O 1
ATOM 1420 N N . ASN A 1 178 ? 1.814 11.334 17.122 1.00 97.12 178 ASN A N 1
ATOM 1421 C CA . ASN A 1 178 ? 2.089 11.580 18.538 1.00 97.12 178 ASN A CA 1
ATOM 1422 C C . ASN A 1 178 ? 0.887 12.218 19.251 1.00 97.12 178 ASN A C 1
ATOM 1424 O O . ASN A 1 178 ? 0.581 11.843 20.384 1.00 97.12 178 ASN A O 1
ATOM 1428 N N . LYS A 1 179 ? 0.177 13.138 18.586 1.00 97.94 179 LYS A N 1
ATOM 1429 C CA . LYS A 1 179 ? -1.036 13.767 19.127 1.00 97.94 179 LYS A CA 1
ATOM 1430 C C . LYS A 1 179 ? -2.167 12.751 19.310 1.00 97.94 179 LYS A C 1
ATOM 1432 O O . LYS A 1 179 ? -2.743 12.684 20.393 1.00 97.94 179 LYS A O 1
ATOM 1437 N N . ILE A 1 180 ? -2.428 11.921 18.298 1.00 97.69 180 ILE A N 1
ATOM 1438 C CA . ILE A 1 180 ? -3.446 10.856 18.353 1.00 97.69 180 ILE A CA 1
ATOM 1439 C C . ILE A 1 180 ? -3.128 9.863 19.473 1.00 97.69 180 ILE A C 1
ATOM 1441 O O . ILE A 1 180 ? -4.019 9.439 20.207 1.00 97.69 180 ILE A O 1
ATOM 1445 N N . LYS A 1 181 ? -1.852 9.505 19.649 1.00 97.50 181 LYS A N 1
ATOM 1446 C CA . LYS A 1 181 ? -1.427 8.621 20.739 1.00 97.50 181 LYS A CA 1
ATOM 1447 C C . LYS A 1 181 ? -1.765 9.208 22.114 1.00 97.50 181 LYS A C 1
ATOM 1449 O O . LYS A 1 181 ? -2.322 8.496 22.946 1.00 97.50 181 LYS A O 1
ATOM 1454 N N . ALA A 1 182 ? -1.488 10.495 22.328 1.00 96.69 182 ALA A N 1
ATOM 1455 C CA . ALA A 1 182 ? -1.819 11.177 23.579 1.00 96.69 182 ALA A CA 1
ATOM 1456 C C . ALA A 1 182 ? -3.339 11.246 23.826 1.00 96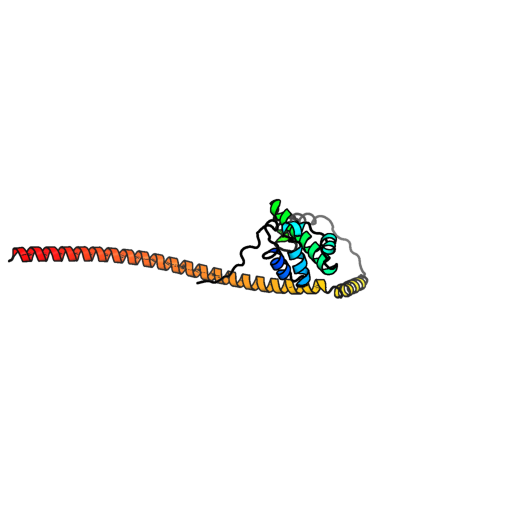.69 182 ALA A C 1
ATOM 1458 O O . ALA A 1 182 ? -3.800 11.035 24.948 1.00 96.69 182 ALA A O 1
ATOM 1459 N N . GLU A 1 183 ? -4.127 11.498 22.780 1.00 97.19 183 GLU A N 1
ATOM 1460 C CA . GLU A 1 183 ? -5.590 11.518 22.869 1.00 97.19 183 GLU A CA 1
ATOM 1461 C C . GLU A 1 183 ? -6.168 10.127 23.179 1.00 97.19 183 GLU A C 1
ATOM 1463 O O . GLU A 1 183 ? -7.034 9.996 24.044 1.00 97.19 183 GLU A O 1
ATOM 1468 N N . ASN A 1 184 ? -5.620 9.068 22.576 1.00 96.56 184 ASN A N 1
ATOM 1469 C CA . ASN A 1 184 ? -5.986 7.686 22.891 1.00 96.56 184 ASN A CA 1
ATOM 1470 C C . ASN A 1 184 ? -5.691 7.317 24.350 1.00 96.56 184 ASN A C 1
ATOM 1472 O O . ASN A 1 184 ? -6.499 6.642 24.991 1.00 96.56 184 ASN A O 1
ATOM 1476 N N . ASP A 1 185 ? -4.560 7.767 24.898 1.00 98.06 185 ASP A N 1
ATOM 1477 C CA . ASP A 1 185 ? -4.244 7.557 26.312 1.00 98.06 185 ASP A CA 1
ATOM 1478 C C . ASP A 1 185 ? -5.257 8.257 27.228 1.00 98.06 185 ASP A C 1
ATOM 1480 O O . ASP A 1 185 ? -5.709 7.659 28.208 1.00 98.06 185 ASP A O 1
ATOM 1484 N N . LYS A 1 186 ? -5.694 9.471 26.873 1.00 98.00 186 LYS A N 1
ATOM 1485 C CA . LYS A 1 186 ? -6.750 10.188 27.600 1.00 98.00 186 LYS A CA 1
ATOM 1486 C C . LYS A 1 186 ? -8.087 9.440 27.551 1.00 98.00 186 LYS A C 1
ATOM 1488 O O . LYS A 1 186 ? -8.689 9.198 28.596 1.00 98.00 186 LYS A O 1
ATOM 1493 N N . ILE A 1 187 ? -8.515 9.009 26.363 1.00 98.00 187 ILE A N 1
ATOM 1494 C CA . ILE A 1 187 ? -9.754 8.235 26.170 1.00 98.00 187 ILE A CA 1
ATOM 1495 C C . ILE A 1 187 ? -9.706 6.924 26.961 1.00 98.00 187 ILE A C 1
ATOM 1497 O O . ILE A 1 187 ? -10.712 6.485 27.523 1.00 98.00 187 ILE A O 1
ATOM 1501 N N . ARG A 1 188 ? -8.537 6.280 27.041 1.00 97.50 188 ARG A N 1
ATOM 1502 C CA . ARG A 1 188 ? -8.355 5.067 27.843 1.00 97.50 188 ARG A CA 1
ATOM 1503 C C . ARG A 1 188 ? -8.605 5.334 29.328 1.00 97.50 188 ARG A C 1
ATOM 1505 O O . ARG A 1 188 ? -9.299 4.538 29.957 1.00 97.50 188 ARG A O 1
ATOM 1512 N N . VAL A 1 189 ? -8.102 6.445 29.867 1.00 97.81 189 VAL A N 1
ATOM 1513 C CA . VAL A 1 189 ? -8.363 6.854 31.258 1.00 97.81 189 VAL A CA 1
ATOM 1514 C C . VAL A 1 189 ? -9.852 7.142 31.474 1.00 97.81 189 VAL A C 1
ATOM 1516 O O . VAL A 1 189 ? -10.457 6.550 32.368 1.00 97.81 189 VAL A O 1
ATOM 1519 N N . GLU A 1 190 ? -10.472 7.960 30.619 1.00 97.81 190 GLU A N 1
ATOM 1520 C CA . GLU A 1 190 ? -11.906 8.283 30.716 1.00 97.81 190 GLU A CA 1
ATOM 1521 C C . GLU A 1 190 ? -12.779 7.011 30.668 1.00 97.81 190 GLU A C 1
ATOM 1523 O O . GLU A 1 190 ? -13.701 6.847 31.468 1.00 97.81 190 GLU A O 1
ATOM 1528 N N . ASN A 1 191 ? -12.435 6.037 29.817 1.00 97.19 191 ASN A N 1
ATOM 1529 C CA . ASN A 1 191 ? -13.131 4.749 29.755 1.00 97.19 191 ASN A CA 1
ATOM 1530 C C . ASN A 1 191 ? -13.000 3.918 31.038 1.00 97.19 191 ASN A C 1
ATOM 1532 O O . ASN A 1 191 ? -13.955 3.243 31.430 1.00 97.19 191 ASN A O 1
ATOM 1536 N N . THR A 1 192 ? -11.840 3.937 31.702 1.00 97.50 192 THR A N 1
ATOM 1537 C CA . THR A 1 192 ? -11.694 3.250 32.997 1.00 97.50 192 THR A CA 1
ATOM 1538 C C . THR A 1 192 ? -12.564 3.888 34.076 1.00 97.50 192 THR A C 1
ATOM 1540 O O . THR A 1 192 ? -13.185 3.172 34.863 1.00 97.50 192 THR A O 1
ATOM 1543 N N . GLU A 1 193 ? -12.693 5.216 34.066 1.00 97.94 193 GLU A N 1
ATOM 1544 C CA . GLU A 1 193 ? -13.551 5.936 35.004 1.00 97.94 193 GLU A CA 1
ATOM 1545 C C . GLU A 1 193 ? -15.038 5.661 34.743 1.00 97.94 193 GLU A C 1
ATOM 1547 O O . GLU A 1 193 ? -15.793 5.379 35.677 1.00 97.94 193 GLU A O 1
ATOM 1552 N N . LEU A 1 194 ? -15.465 5.680 33.476 1.00 98.25 194 LEU A N 1
ATOM 1553 C CA . LEU A 1 194 ? -16.843 5.364 33.100 1.00 98.25 194 LEU A CA 1
ATOM 1554 C C . LEU A 1 194 ? -17.229 3.939 33.501 1.00 98.25 194 LEU A C 1
ATOM 1556 O O . LEU A 1 194 ? -18.293 3.748 34.089 1.00 98.25 194 LEU A O 1
ATOM 1560 N N . LYS A 1 195 ? -16.347 2.954 33.285 1.00 97.81 195 LYS A N 1
ATOM 1561 C CA . LYS A 1 195 ? -16.565 1.578 33.765 1.00 97.81 195 LYS A CA 1
ATOM 1562 C C . LYS A 1 195 ? -16.770 1.524 35.281 1.00 97.81 195 LYS A C 1
ATOM 1564 O O . LYS A 1 195 ? -17.688 0.852 35.744 1.00 97.81 195 LYS A O 1
ATOM 1569 N N . ALA A 1 196 ? -15.978 2.270 36.052 1.00 97.50 196 ALA A N 1
ATOM 1570 C CA . ALA A 1 196 ? -16.141 2.336 37.505 1.00 97.50 196 ALA A CA 1
ATOM 1571 C C . ALA A 1 196 ? -17.465 3.002 37.928 1.00 97.50 196 ALA A C 1
ATOM 1573 O O . ALA A 1 196 ? -18.070 2.605 38.925 1.00 97.50 196 ALA A O 1
ATOM 1574 N N . ARG A 1 197 ? -17.938 4.012 37.184 1.00 97.81 197 ARG A N 1
ATOM 1575 C CA . ARG A 1 197 ? -19.242 4.654 37.432 1.00 97.81 197 ARG A CA 1
ATOM 1576 C C . ARG A 1 197 ? -20.416 3.729 37.103 1.00 97.81 197 ARG A C 1
ATOM 1578 O O . ARG A 1 197 ? -21.390 3.740 37.850 1.00 97.81 197 ARG A O 1
ATOM 1585 N N . ILE A 1 198 ? -20.312 2.931 36.038 1.00 98.12 198 ILE A N 1
ATOM 1586 C CA . ILE A 1 198 ? -21.330 1.938 35.656 1.00 98.12 198 ILE A CA 1
ATOM 1587 C C . ILE A 1 198 ? -21.495 0.891 36.760 1.00 98.12 198 ILE A C 1
ATOM 1589 O O . ILE A 1 198 ? -22.606 0.729 37.251 1.00 98.12 198 ILE A O 1
ATOM 1593 N N . ALA A 1 199 ? -20.400 0.293 37.244 1.00 97.75 199 ALA A N 1
ATOM 1594 C CA . ALA A 1 199 ? -20.459 -0.695 38.327 1.00 97.75 199 ALA A CA 1
ATOM 1595 C C . ALA A 1 199 ? -21.175 -0.149 39.582 1.00 97.75 199 ALA A C 1
ATOM 1597 O O . ALA A 1 199 ? -22.063 -0.785 40.141 1.00 97.75 199 ALA A O 1
ATOM 1598 N N . LYS A 1 200 ? -20.880 1.101 39.973 1.00 97.62 200 LYS A N 1
ATOM 1599 C CA . LYS A 1 200 ? -21.560 1.762 41.104 1.00 97.62 200 LYS A CA 1
ATOM 1600 C C . LYS A 1 200 ? -23.060 1.978 40.877 1.00 97.62 200 LYS A C 1
ATOM 1602 O O . LYS A 1 200 ? -23.817 2.048 41.845 1.00 97.62 200 LYS A O 1
ATOM 1607 N N . LEU A 1 201 ? -23.488 2.195 39.634 1.00 97.75 201 LEU A N 1
ATOM 1608 C CA . LEU A 1 201 ? -24.905 2.352 39.300 1.00 97.75 201 LEU A CA 1
ATOM 1609 C C . LEU A 1 201 ? -25.627 1.002 39.300 1.00 97.75 201 LEU A C 1
ATOM 1611 O O . LEU A 1 201 ? -26.743 0.934 39.809 1.00 97.75 201 LEU A O 1
ATOM 1615 N N . GLU A 1 202 ? -24.982 -0.055 38.811 1.00 97.31 202 GLU A N 1
ATOM 1616 C CA . GLU A 1 202 ? -25.504 -1.428 38.848 1.00 97.31 202 GLU A CA 1
ATOM 1617 C C . GLU A 1 202 ? -25.730 -1.909 40.292 1.00 97.31 202 GLU A C 1
ATOM 1619 O O . GLU A 1 202 ? -26.794 -2.452 40.608 1.00 97.31 202 GLU A O 1
ATOM 1624 N N . ASP A 1 203 ? -24.798 -1.609 41.204 1.00 97.31 203 ASP A N 1
ATOM 1625 C CA . ASP A 1 203 ? -24.954 -1.899 42.636 1.00 97.31 203 ASP A CA 1
ATOM 1626 C C . ASP A 1 203 ? -26.190 -1.198 43.225 1.00 97.31 203 ASP A C 1
ATOM 1628 O O . ASP A 1 203 ? -27.014 -1.816 43.907 1.00 97.31 203 ASP A O 1
ATOM 1632 N N . LYS A 1 204 ? -26.367 0.096 42.923 1.00 97.88 204 LYS A N 1
ATOM 1633 C CA . LYS A 1 204 ? -27.535 0.875 43.373 1.00 97.88 204 LYS A CA 1
ATOM 1634 C C . LYS A 1 204 ? -28.842 0.346 42.789 1.00 97.88 204 LYS A C 1
ATOM 1636 O O . LYS A 1 204 ? -29.856 0.314 43.483 1.00 97.88 204 LYS A O 1
ATOM 1641 N N . GLN A 1 205 ? -28.838 -0.067 41.524 1.00 97.56 205 GLN A N 1
ATOM 1642 C CA . GLN A 1 205 ? -30.012 -0.649 40.880 1.00 97.56 205 GLN A CA 1
ATOM 1643 C C . GLN A 1 205 ? -30.407 -1.971 41.547 1.00 97.56 205 GLN A C 1
ATOM 1645 O O . GLN A 1 205 ? -31.582 -2.177 41.848 1.00 97.56 205 GLN A O 1
ATOM 1650 N N . THR A 1 206 ? -29.425 -2.815 41.865 1.00 97.06 206 THR A N 1
ATOM 1651 C CA . THR A 1 206 ? -29.643 -4.071 42.595 1.00 97.06 206 THR A CA 1
ATOM 1652 C C . THR A 1 206 ? -30.241 -3.815 43.982 1.00 97.06 206 THR A C 1
ATOM 1654 O O . THR A 1 206 ? -31.203 -4.478 44.375 1.00 97.06 206 THR A O 1
ATOM 1657 N N . GLN A 1 207 ? -29.741 -2.806 44.708 1.00 97.19 207 GLN A N 1
ATOM 1658 C CA . GLN A 1 207 ? -30.316 -2.390 45.994 1.00 97.19 207 GLN A CA 1
ATOM 1659 C C . GLN A 1 207 ? -31.775 -1.930 45.861 1.00 97.19 207 GLN A C 1
ATOM 1661 O O . GLN A 1 207 ? -32.618 -2.327 46.666 1.00 97.19 207 GLN A O 1
ATOM 1666 N N . ASN A 1 208 ? -32.096 -1.135 44.839 1.00 97.50 208 ASN A N 1
ATOM 1667 C CA . ASN A 1 208 ? -33.458 -0.649 44.614 1.00 97.50 208 ASN A CA 1
ATOM 1668 C C . ASN A 1 208 ? -34.447 -1.787 44.314 1.00 97.50 208 ASN A C 1
ATOM 1670 O O . ASN A 1 208 ? -35.558 -1.782 44.847 1.00 97.50 208 ASN A O 1
ATOM 1674 N N . GLU A 1 209 ? -34.050 -2.780 43.513 1.00 97.38 209 GLU A N 1
ATOM 1675 C CA . GLU A 1 209 ? -34.895 -3.952 43.244 1.00 97.38 209 GLU A CA 1
ATOM 1676 C C . GLU A 1 209 ? -35.127 -4.797 44.507 1.00 97.38 209 GLU A C 1
ATOM 1678 O O . GLU A 1 209 ? -36.252 -5.233 44.762 1.00 97.38 209 GLU A O 1
ATOM 1683 N N . LEU A 1 210 ? -34.110 -4.966 45.362 1.00 97.12 210 LEU A N 1
ATOM 1684 C CA . LEU A 1 210 ? -34.275 -5.635 46.659 1.00 97.12 210 LEU A CA 1
ATOM 1685 C C . LEU A 1 210 ? -35.278 -4.902 47.560 1.00 97.12 210 LEU A C 1
ATOM 1687 O O . LEU A 1 210 ? -36.174 -5.534 48.121 1.00 97.12 210 LEU A O 1
ATOM 1691 N N . ILE A 1 211 ? -35.174 -3.573 47.664 1.00 97.44 211 ILE A N 1
ATOM 1692 C CA . ILE A 1 211 ? -36.106 -2.749 48.452 1.00 97.44 211 ILE A CA 1
ATOM 1693 C C . ILE A 1 211 ? -37.538 -2.897 47.925 1.00 97.44 211 ILE A C 1
ATOM 1695 O O . ILE A 1 211 ? -38.471 -3.101 48.704 1.00 97.44 211 ILE A O 1
ATOM 1699 N N . LYS A 1 212 ? -37.721 -2.838 46.603 1.00 97.38 212 LYS A N 1
ATOM 1700 C CA . LYS A 1 212 ? -39.029 -2.999 45.956 1.00 97.38 212 LYS A CA 1
ATOM 1701 C C . LYS A 1 212 ? -39.648 -4.368 46.247 1.00 97.38 212 LYS A C 1
ATOM 1703 O O . LYS A 1 212 ? -40.833 -4.447 46.577 1.00 97.38 212 LYS A O 1
ATOM 1708 N N . ASN A 1 213 ? -38.846 -5.431 46.183 1.00 96.38 213 ASN A N 1
ATOM 1709 C CA . ASN A 1 213 ? -39.288 -6.785 46.514 1.00 96.38 213 ASN A CA 1
ATOM 1710 C C . ASN A 1 213 ? -39.710 -6.902 47.985 1.00 96.38 213 ASN A C 1
ATOM 1712 O O . ASN A 1 213 ? -40.771 -7.458 48.269 1.00 96.38 213 ASN A O 1
ATOM 1716 N N . LEU A 1 214 ? -38.939 -6.326 48.914 1.00 96.12 214 LEU A N 1
ATOM 1717 C CA . LEU A 1 214 ? -39.285 -6.303 50.341 1.00 96.12 214 LEU A CA 1
ATOM 1718 C C . LEU A 1 214 ? -40.602 -5.560 50.603 1.00 96.12 214 LEU A C 1
ATOM 1720 O O . LEU A 1 214 ? -41.454 -6.067 51.330 1.00 96.12 214 LEU A O 1
ATOM 1724 N N . LEU A 1 215 ? -40.808 -4.398 49.975 1.00 95.75 215 LEU A N 1
ATOM 1725 C CA . LEU A 1 215 ? -42.062 -3.644 50.090 1.00 95.75 215 LEU A CA 1
ATOM 1726 C C . LEU A 1 215 ? -43.265 -4.442 49.572 1.00 95.75 215 LEU A C 1
ATOM 1728 O O . LEU A 1 215 ? -44.316 -4.445 50.213 1.00 95.75 215 LEU A O 1
ATOM 1732 N N . SER A 1 216 ? -43.103 -5.157 48.454 1.00 95.56 216 SER A N 1
ATOM 1733 C CA . SER A 1 216 ? -44.154 -6.025 47.909 1.00 95.56 216 SER A CA 1
ATOM 1734 C C . SER A 1 216 ? -44.514 -7.171 48.861 1.00 95.56 216 SER A C 1
ATOM 1736 O O . SER A 1 216 ? -45.695 -7.476 49.029 1.00 95.56 216 SER A O 1
ATOM 1738 N N . VAL A 1 217 ? -43.522 -7.794 49.509 1.00 95.44 217 VAL A N 1
ATOM 1739 C CA . VAL A 1 217 ? -43.756 -8.846 50.514 1.00 95.44 217 VAL A CA 1
ATOM 1740 C C . VAL A 1 217 ? -44.489 -8.285 51.732 1.00 95.44 217 VAL A C 1
ATOM 1742 O O . VAL A 1 217 ? -45.489 -8.864 52.151 1.00 95.44 217 VAL A O 1
ATOM 1745 N N . SER A 1 218 ? -44.053 -7.140 52.262 1.00 94.19 218 SER A N 1
ATOM 1746 C CA . SER A 1 218 ? -44.705 -6.497 53.409 1.00 94.19 218 SER A CA 1
ATOM 1747 C C . SER A 1 218 ? -46.161 -6.121 53.124 1.00 94.19 218 SER A C 1
ATOM 1749 O O . SER A 1 218 ? -47.015 -6.328 53.978 1.00 94.19 218 SER A O 1
ATOM 1751 N N . GLN A 1 219 ? -46.468 -5.622 51.920 1.00 93.00 219 GLN A N 1
ATOM 1752 C CA . GLN A 1 219 ? -47.847 -5.325 51.514 1.00 93.00 219 GLN A CA 1
ATOM 1753 C C . GLN A 1 219 ? -48.727 -6.579 51.493 1.00 93.00 219 GLN A C 1
ATOM 1755 O O . GLN A 1 219 ? -49.843 -6.529 51.995 1.00 93.00 219 GLN A O 1
ATOM 1760 N N . LYS A 1 220 ? -48.214 -7.704 50.976 1.00 93.19 220 LYS A N 1
ATOM 1761 C CA . LYS A 1 220 ? -48.943 -8.985 50.954 1.00 93.19 220 LYS A CA 1
ATOM 1762 C C . LYS A 1 220 ? -49.229 -9.553 52.345 1.00 93.19 220 LYS A C 1
ATOM 1764 O O . LYS A 1 220 ? -50.175 -10.311 52.485 1.00 93.19 220 LYS A O 1
ATOM 1769 N N . LEU A 1 221 ? -48.401 -9.247 53.344 1.00 90.69 221 LEU A N 1
ATOM 1770 C CA . LEU A 1 221 ? -48.601 -9.701 54.727 1.00 90.69 221 LEU A CA 1
ATOM 1771 C C . LEU A 1 221 ? -49.619 -8.848 55.500 1.00 90.69 221 LEU A C 1
ATOM 1773 O O . LEU A 1 221 ? -50.106 -9.280 56.540 1.00 90.69 221 LEU A O 1
ATOM 1777 N N . LEU A 1 222 ? -49.895 -7.631 55.026 1.00 84.81 222 LEU A N 1
ATOM 1778 C CA . LEU A 1 222 ? -50.800 -6.660 55.653 1.00 84.81 222 LEU A CA 1
ATOM 1779 C C . LEU A 1 222 ? -52.235 -6.706 55.099 1.00 84.81 222 LEU A C 1
ATOM 1781 O O . LEU A 1 222 ? -53.109 -6.036 55.649 1.00 84.81 222 LEU A O 1
ATOM 1785 N N . THR A 1 223 ? -52.464 -7.463 54.027 1.00 76.19 223 THR A N 1
ATOM 1786 C CA . THR A 1 223 ? -53.770 -7.736 53.401 1.00 76.19 223 THR A CA 1
ATOM 1787 C C . THR A 1 223 ? -54.234 -9.146 53.709 1.00 76.19 223 THR A C 1
ATOM 1789 O O . THR A 1 223 ? -55.425 -9.310 54.040 1.00 76.19 223 THR A O 1
#

Organism: NCBI:txid94130

Sequence (223 aa):
MSTSTTFSNRSTLAKNWDTDETLINFLRDLNINLDEDDFKILRKEKIDGQIFSDMTEKKFMKDGMKQGPAMKLEKQAKILKERTRACEKGKIEYFWLFPCGHKPLADTTNLQEEIIEKSAPSKSDSSAPVAKKRSISKVLDVLADIPFMQFEIEETNLLRSSIAKFSAENDKIKAENNKIKAENDKIRVENTELKARIAKLEDKQTQNELIKNLLSVSQKLLT

Secondary structure (DSSP, 8-state):
-----------S-GGG--IIIIIHHHHHHTT----HHHHHHHHHTT--HHHHHT--HHHHHHTT--HHHHHHHHHHHHHHHHHHHHHHTT---GGGT--S--------TTSSSSSSS------------TTSHHHHHHHHHHHTT-HHHHHHHHHHHHHHHHHHHHHHHHHHHHHHHHHHHHHHHHHHHHHHHHHHHHHHHHHHHHHHHHHHHHHHHHHHHH-

pLDDT: mean 74.26, std 23.69, range [28.61, 98.25]

Foldseek 3Di:
DDDPPDPPDPPDQQVPFWLPPGVVVVVVVVVLPDDVVLSVLSVVVRCGSVNLLVDALVNSVVSVDDSSSSHSSRVVSPVSNVVNVCVVVVNPVVCVVDVDDDDPPDDPVPPPPPPPDDDDDDDDDDDDDPPPPVVVVVVVVVVVPDPPVVVVVVVVVVVVVVVVVVVVVVVVVVVVVVVVVVVVVVVVVVVVVVVVVVVVVVVVVVVVVVVVVVVVVVVVVVD